Protein AF-0000000078593343 (afdb_homodimer)

Sequence (344 aa):
MNETNYTEIIKDQTKRVLWSINNVIDCISDEYWNKNYCEMPLWKHIYHTLHSLDKWYINPRNYLEPSFHIKDLNNLDIKTDKVLSRNELKHYFRSIEKRINQYLNSLTDDILLTKPKNCEWTRFTLIFAQHRHLHSHMGIIIGFIIAETGLWSRVLGLEDEIPTGEYNLYFYMNETNYTEIIKDQTKRVLWSINNVIDCISDEYWNKNYCEMPLWKHIYHTLHSLDKWYINPRNYLEPSFHIKDLNNLDIKTDKVLSRNELKHYFRSIEKRINQYLNSLTDDILLTKPKNCEWTRFTLIFAQHRHLHSHMGIIIGFIIAETGLWSRVLGLEDEIPTGEYNLYFY

InterPro domains:
  IPR034660 DinB/YfiT-like putative metalloenzymes [SSF109854] (20-141)

Radius of gyration: 19.41 Å; Cα contacts (8 Å, |Δi|>4): 454; chains: 2; bounding box: 55×47×47 Å

Structure (mmCIF, N/CA/C/O backbone):
data_AF-0000000078593343-model_v1
#
loop_
_entity.id
_entity.type
_entity.pdbx_description
1 polymer 'DinB-like domain-containing protein'
#
loop_
_atom_site.group_PDB
_atom_site.id
_atom_site.type_symbol
_atom_site.label_atom_id
_atom_site.label_alt_id
_atom_site.label_comp_id
_atom_site.label_asym_id
_atom_site.label_entity_id
_atom_site.label_seq_id
_atom_site.pdbx_PDB_ins_code
_atom_site.Cartn_x
_atom_site.Cartn_y
_atom_site.Cartn_z
_atom_site.occupancy
_atom_site.B_iso_or_equiv
_atom_site.auth_seq_id
_atom_site.auth_comp_id
_atom_site.auth_asym_id
_atom_site.auth_atom_id
_atom_site.pdbx_PDB_model_num
ATOM 1 N N . MET A 1 1 ? 4.102 -18.359 8.477 1 82.06 1 MET A N 1
ATOM 2 C CA . MET A 1 1 ? 3.348 -18.344 7.227 1 82.06 1 MET A CA 1
ATOM 3 C C . MET A 1 1 ? 3.672 -19.578 6.391 1 82.06 1 MET A C 1
ATOM 5 O O . MET A 1 1 ? 4.84 -19.938 6.234 1 82.06 1 MET A O 1
ATOM 9 N N . ASN A 1 2 ? 2.656 -20.281 6.059 1 84.75 2 ASN A N 1
ATOM 10 C CA . ASN A 1 2 ? 2.783 -21.406 5.133 1 84.75 2 ASN A CA 1
ATOM 11 C C . ASN A 1 2 ? 3 -20.922 3.701 1 84.75 2 ASN A C 1
ATOM 13 O O . ASN A 1 2 ? 2.133 -20.266 3.123 1 84.75 2 ASN A O 1
ATOM 17 N N . GLU A 1 3 ? 4.133 -21.25 3.08 1 91.62 3 GLU A N 1
ATOM 18 C CA . GLU A 1 3 ? 4.5 -20.734 1.766 1 91.62 3 GLU A CA 1
ATOM 19 C C . GLU A 1 3 ? 4.32 -21.797 0.686 1 91.62 3 GLU A C 1
ATOM 21 O O . GLU A 1 3 ? 4.977 -21.734 -0.356 1 91.62 3 GLU A O 1
ATOM 26 N N . THR A 1 4 ? 3.383 -22.688 0.909 1 90.31 4 THR A N 1
ATOM 27 C CA . THR A 1 4 ? 3.287 -23.859 0.052 1 90.31 4 THR A CA 1
ATOM 28 C C . THR A 1 4 ? 2.461 -23.547 -1.194 1 90.31 4 THR A C 1
ATOM 30 O O . THR A 1 4 ? 2.582 -24.234 -2.209 1 90.31 4 THR A O 1
ATOM 33 N N . ASN A 1 5 ? 1.569 -22.641 -1.053 1 96.38 5 ASN A N 1
ATOM 34 C CA . ASN A 1 5 ? 0.735 -22.297 -2.199 1 96.38 5 ASN A CA 1
ATOM 35 C C . ASN A 1 5 ? 0.327 -20.828 -2.174 1 96.38 5 ASN A C 1
ATOM 37 O O . ASN A 1 5 ? 0.531 -20.141 -1.172 1 96.38 5 ASN A O 1
ATOM 41 N N . TYR A 1 6 ? -0.174 -20.312 -3.273 1 98.06 6 TYR A N 1
ATOM 42 C CA . TYR A 1 6 ? -0.54 -18.906 -3.426 1 98.06 6 TYR A CA 1
ATOM 43 C C . TYR A 1 6 ? -1.581 -18.5 -2.391 1 98.06 6 TYR A C 1
ATOM 45 O O . TYR A 1 6 ? -1.465 -17.453 -1.77 1 98.06 6 TYR A O 1
ATOM 53 N N . THR A 1 7 ? -2.547 -19.312 -2.199 1 98.19 7 THR A N 1
ATOM 54 C CA . THR A 1 7 ? -3.686 -18.984 -1.354 1 98.19 7 THR A CA 1
ATOM 55 C C . THR A 1 7 ? -3.246 -18.781 0.093 1 98.19 7 THR A C 1
ATOM 57 O O . THR A 1 7 ? -3.727 -17.859 0.773 1 98.19 7 THR A O 1
ATOM 60 N N . GLU A 1 8 ? -2.344 -19.594 0.58 1 97.94 8 GLU A N 1
ATOM 61 C CA . GLU A 1 8 ? -1.868 -19.453 1.952 1 97.94 8 GLU A CA 1
ATOM 62 C C . GLU A 1 8 ? -1.065 -18.172 2.133 1 97.94 8 GLU A C 1
ATOM 64 O O . GLU A 1 8 ? -1.154 -17.516 3.174 1 97.94 8 GLU A O 1
ATOM 69 N N . ILE A 1 9 ? -0.273 -17.797 1.17 1 98.31 9 ILE A N 1
ATOM 70 C CA . ILE A 1 9 ? 0.489 -16.562 1.211 1 98.31 9 ILE A CA 1
ATOM 71 C C . ILE A 1 9 ? -0.467 -15.367 1.212 1 98.31 9 ILE A C 1
ATOM 73 O O . ILE A 1 9 ? -0.315 -14.445 2.014 1 98.31 9 ILE A O 1
ATOM 77 N N . ILE A 1 10 ? -1.462 -15.391 0.347 1 98.62 10 ILE A N 1
ATOM 78 C CA . ILE A 1 10 ? -2.457 -14.328 0.242 1 98.62 10 ILE A CA 1
ATOM 79 C C . ILE A 1 10 ? -3.207 -14.195 1.565 1 98.62 10 ILE A C 1
ATOM 81 O O . ILE A 1 10 ? -3.438 -13.078 2.043 1 98.62 10 ILE A O 1
ATOM 85 N N . LYS A 1 11 ? -3.549 -15.344 2.129 1 97.94 11 LYS A N 1
ATOM 86 C CA . LYS A 1 11 ? -4.246 -15.352 3.41 1 97.94 11 LYS A CA 1
ATOM 87 C C . LYS A 1 11 ? -3.42 -14.656 4.488 1 97.94 11 LYS A C 1
ATOM 89 O O . LYS A 1 11 ? -3.932 -13.797 5.215 1 97.94 11 LYS A O 1
ATOM 94 N N . ASP A 1 12 ? -2.205 -15 4.574 1 97.69 12 ASP A N 1
ATOM 95 C CA . ASP A 1 12 ? -1.326 -14.398 5.578 1 97.69 12 ASP A CA 1
ATOM 96 C C . ASP A 1 12 ? -1.179 -12.898 5.352 1 97.69 12 ASP A C 1
ATOM 98 O O . ASP A 1 12 ? -1.278 -12.109 6.297 1 97.69 12 ASP A O 1
ATOM 102 N N . GLN A 1 13 ? -0.908 -12.484 4.125 1 98 13 GLN A N 1
ATOM 103 C CA . GLN A 1 13 ? -0.739 -11.07 3.801 1 98 13 GLN A CA 1
ATOM 104 C C . GLN A 1 13 ? -2.018 -10.289 4.078 1 98 13 GLN A C 1
ATOM 106 O O . GLN A 1 13 ? -1.964 -9.141 4.527 1 98 13 GLN A O 1
ATOM 111 N N . THR A 1 14 ? -3.158 -10.891 3.803 1 98.5 14 THR A N 1
ATOM 112 C CA . THR A 1 14 ? -4.438 -10.234 4.043 1 98.5 14 THR A CA 1
ATOM 113 C C . THR A 1 14 ? -4.695 -10.078 5.539 1 98.5 14 THR A C 1
ATOM 115 O O . THR A 1 14 ? -5.164 -9.031 5.992 1 98.5 14 THR A O 1
ATOM 118 N N . LYS A 1 15 ? -4.375 -11.125 6.258 1 97.25 15 LYS A N 1
ATOM 119 C CA . LYS A 1 15 ? -4.52 -11.047 7.707 1 97.25 15 LYS A CA 1
ATOM 120 C C . LYS A 1 15 ? -3.697 -9.891 8.273 1 97.25 15 LYS A C 1
ATOM 122 O O . LYS A 1 15 ? -4.168 -9.156 9.148 1 97.25 15 LYS A O 1
ATOM 127 N N . ARG A 1 16 ? -2.533 -9.703 7.84 1 97.25 16 ARG A N 1
ATOM 128 C CA . ARG A 1 16 ? -1.634 -8.648 8.305 1 97.25 16 ARG A CA 1
ATOM 129 C C . ARG A 1 16 ? -2.211 -7.266 8.016 1 97.25 16 ARG A C 1
ATOM 131 O O . ARG A 1 16 ? -2.152 -6.375 8.867 1 97.25 16 ARG A O 1
ATOM 138 N N . VAL A 1 17 ? -2.768 -7.086 6.809 1 97.88 17 VAL A N 1
ATOM 139 C CA . VAL A 1 17 ? -3.25 -5.754 6.461 1 97.88 17 VAL A CA 1
ATOM 140 C C . VAL A 1 17 ? -4.57 -5.477 7.18 1 97.88 17 VAL A C 1
ATOM 142 O O . VAL A 1 17 ? -4.848 -4.344 7.574 1 97.88 17 VAL A O 1
ATOM 145 N N . LEU A 1 18 ? -5.402 -6.512 7.371 1 98.12 18 LEU A N 1
ATOM 146 C CA . LEU A 1 18 ? -6.641 -6.309 8.117 1 98.12 18 LEU A CA 1
ATOM 147 C C . LEU A 1 18 ? -6.348 -5.918 9.562 1 98.12 18 LEU A C 1
ATOM 149 O O . LEU A 1 18 ? -6.98 -5.004 10.102 1 98.12 18 LEU A O 1
ATOM 153 N N . TRP A 1 19 ? -5.371 -6.551 10.148 1 97.62 19 TRP A N 1
ATOM 154 C CA . TRP A 1 19 ? -4.949 -6.156 11.492 1 97.62 19 TRP A CA 1
ATOM 155 C C . TRP A 1 19 ? -4.434 -4.719 11.492 1 97.62 19 TRP A C 1
ATOM 157 O O . TRP A 1 19 ? -4.793 -3.93 12.375 1 97.62 19 TRP A O 1
ATOM 167 N N . SER A 1 20 ? -3.633 -4.359 10.555 1 98 20 SER A N 1
ATOM 168 C CA . SER A 1 20 ? -2.973 -3.059 10.492 1 98 20 SER A CA 1
ATOM 169 C C . SER A 1 20 ? -3.99 -1.933 10.344 1 98 20 SER A C 1
ATOM 171 O O . SER A 1 20 ? -3.912 -0.92 11.039 1 98 20 SER A O 1
ATOM 173 N N . ILE A 1 21 ? -4.977 -2.111 9.414 1 97.94 21 ILE A N 1
ATOM 174 C CA . ILE A 1 21 ? -5.941 -1.041 9.188 1 97.94 21 ILE A CA 1
ATOM 175 C C . ILE A 1 21 ? -6.82 -0.871 10.43 1 97.94 21 ILE A C 1
ATOM 177 O O . ILE A 1 21 ? -7.227 0.245 10.758 1 97.94 21 ILE A O 1
ATOM 181 N N . ASN A 1 22 ? -7.121 -1.973 11.078 1 97.19 22 ASN A N 1
ATOM 182 C CA . ASN A 1 22 ? -7.852 -1.87 12.336 1 97.19 22 ASN A CA 1
ATOM 183 C C . ASN A 1 22 ? -7.082 -1.043 13.367 1 97.19 22 ASN A C 1
ATOM 185 O O . ASN A 1 22 ? -7.656 -0.172 14.023 1 97.19 22 ASN A O 1
ATOM 189 N N . ASN A 1 23 ? -5.809 -1.294 13.492 1 97.56 23 ASN A N 1
ATOM 190 C CA . ASN A 1 23 ? -4.98 -0.542 14.43 1 97.56 23 ASN A CA 1
ATOM 191 C C . ASN A 1 23 ? -4.895 0.932 14.047 1 97.56 23 ASN A C 1
ATOM 193 O O . ASN A 1 23 ? -4.93 1.809 14.914 1 97.56 23 ASN A O 1
ATOM 197 N N . VAL A 1 24 ? -4.766 1.203 12.773 1 97.75 24 VAL A N 1
ATOM 198 C CA . VAL A 1 24 ? -4.664 2.58 12.297 1 97.75 24 VAL A CA 1
ATOM 199 C C . VAL A 1 24 ? -5.934 3.346 12.664 1 97.75 24 VAL A C 1
ATOM 201 O O . VAL A 1 24 ? -5.867 4.492 13.117 1 97.75 24 VAL A O 1
ATOM 204 N N . ILE A 1 25 ? -7.094 2.74 12.477 1 97.56 25 ILE A N 1
ATOM 205 C CA . ILE A 1 25 ? -8.359 3.369 12.844 1 97.56 25 ILE A CA 1
ATOM 206 C C . ILE A 1 25 ? -8.383 3.641 14.344 1 97.56 25 ILE A C 1
ATOM 208 O O . ILE A 1 25 ? -8.812 4.711 14.781 1 97.56 25 ILE A O 1
ATOM 212 N N . ASP A 1 26 ? -7.848 2.736 15.133 1 96.44 26 ASP A N 1
ATOM 213 C CA . ASP A 1 26 ? -7.816 2.879 16.594 1 96.44 26 ASP A CA 1
ATOM 214 C C . ASP A 1 26 ? -6.891 4.016 17 1 96.44 26 ASP A C 1
ATOM 216 O O . ASP A 1 26 ? -7.066 4.605 18.078 1 96.44 26 ASP A O 1
ATOM 220 N N . CYS A 1 27 ? -5.941 4.359 16.234 1 96.81 27 CYS A N 1
ATOM 221 C CA . CYS A 1 27 ? -4.965 5.398 16.531 1 96.81 27 CYS A CA 1
ATOM 222 C C . CYS A 1 27 ? -5.57 6.785 16.344 1 96.81 27 CYS A C 1
ATOM 224 O O . CYS A 1 27 ? -4.996 7.781 16.781 1 96.81 27 CYS A O 1
ATOM 226 N N . ILE A 1 28 ? -6.688 6.887 15.711 1 96.56 28 ILE A N 1
ATOM 227 C CA . ILE A 1 28 ? -7.285 8.18 15.414 1 96.56 28 ILE A CA 1
ATOM 228 C C . ILE A 1 28 ? -8.086 8.664 16.625 1 96.56 28 ILE A C 1
ATOM 230 O O . ILE A 1 28 ? -9.07 8.039 17.016 1 96.56 28 ILE A O 1
ATOM 234 N N . SER A 1 29 ? -7.684 9.781 17.188 1 95.12 29 SER A N 1
ATOM 235 C CA . SER A 1 29 ? -8.406 10.344 18.328 1 95.12 29 SER A CA 1
ATOM 236 C C . SER A 1 29 ? -9.719 10.977 17.891 1 95.12 29 SER A C 1
ATOM 238 O O . SER A 1 29 ? -9.922 11.242 16.703 1 95.12 29 SER A O 1
ATOM 240 N N . ASP A 1 30 ? -10.609 11.258 18.812 1 94.19 30 ASP A N 1
ATOM 241 C CA . ASP A 1 30 ? -11.891 11.883 18.531 1 94.19 30 ASP A CA 1
ATOM 242 C C . ASP A 1 30 ? -11.703 13.266 17.906 1 94.19 30 ASP A C 1
ATOM 244 O O . ASP A 1 30 ? -12.5 13.695 17.062 1 94.19 30 ASP A O 1
ATOM 248 N N . GLU A 1 31 ? -10.672 13.883 18.312 1 94.44 31 GLU A N 1
ATOM 249 C CA . GLU A 1 31 ? -10.359 15.227 17.828 1 94.44 31 GLU A CA 1
ATOM 250 C C . GLU A 1 31 ? -10.156 15.242 16.312 1 94.44 31 GLU A C 1
ATOM 252 O O . GLU A 1 31 ? -10.523 16.203 15.648 1 94.44 31 GLU A O 1
ATOM 257 N N . TYR A 1 32 ? -9.672 14.172 15.773 1 95.25 32 TYR A N 1
ATOM 258 C CA . TYR A 1 32 ? -9.273 14.172 14.375 1 95.25 32 TYR A CA 1
ATOM 259 C C . TYR A 1 32 ? -10.32 13.469 13.508 1 95.25 32 TYR A C 1
ATOM 261 O O . TYR A 1 32 ? -10.281 13.555 12.281 1 95.25 32 TYR A O 1
ATOM 269 N N . TRP A 1 33 ? -11.266 12.883 14.117 1 96.5 33 TRP A N 1
ATOM 270 C CA . TRP A 1 33 ? -12.25 12.078 13.406 1 96.5 33 TRP A CA 1
ATOM 271 C C . TRP A 1 33 ? -13 12.914 12.375 1 96.5 33 TRP A C 1
ATOM 273 O O . TRP A 1 33 ? -13.258 12.461 11.258 1 96.5 33 TRP A O 1
ATOM 283 N N . ASN A 1 34 ? -13.281 14.242 12.719 1 95.88 34 ASN A N 1
ATOM 284 C CA . ASN A 1 34 ? -14.055 15.117 11.844 1 95.88 34 ASN A CA 1
ATOM 285 C C . ASN A 1 34 ? -13.188 16.219 11.227 1 95.88 34 ASN A C 1
ATOM 287 O O . ASN A 1 34 ? -13.703 17.141 10.594 1 95.88 34 ASN A O 1
ATOM 291 N N . LYS A 1 35 ? -11.938 16.125 11.469 1 95.06 35 LYS A N 1
ATOM 292 C CA . LYS A 1 35 ? -11.039 17.109 10.875 1 95.06 35 LYS A CA 1
ATOM 293 C C . LYS A 1 35 ? -10.891 16.875 9.375 1 95.06 35 LYS A C 1
ATOM 295 O O . LYS A 1 35 ? -10.773 15.742 8.922 1 95.06 35 LYS A O 1
ATOM 300 N N . ASN A 1 36 ? -10.805 17.969 8.602 1 94.62 36 ASN A N 1
ATOM 301 C CA . ASN A 1 36 ? -10.727 17.875 7.148 1 94.62 36 ASN A CA 1
ATOM 302 C C . ASN A 1 36 ? -9.281 17.719 6.672 1 94.62 36 ASN A C 1
ATOM 304 O O . ASN A 1 36 ? -8.391 18.422 7.148 1 94.62 36 ASN A O 1
ATOM 308 N N . TYR A 1 37 ? -9.156 16.781 5.812 1 92.25 37 TYR A N 1
ATOM 309 C CA . TYR A 1 37 ? -7.965 16.625 4.98 1 92.25 37 TYR A CA 1
ATOM 310 C C . TYR A 1 37 ? -8.328 16.609 3.502 1 92.25 37 TYR A C 1
ATOM 312 O O . TYR A 1 37 ? -9.086 15.734 3.055 1 92.25 37 TYR A O 1
ATOM 320 N N . CYS A 1 38 ? -7.75 17.5 2.682 1 89.81 38 CYS A N 1
ATOM 321 C CA . CYS A 1 38 ? -8.156 17.672 1.292 1 89.81 38 CYS A CA 1
ATOM 322 C C . CYS A 1 38 ? -9.664 17.844 1.185 1 89.81 38 CYS A C 1
ATOM 324 O O . CYS A 1 38 ? -10.32 17.141 0.418 1 89.81 38 CYS A O 1
ATOM 326 N N . GLU A 1 39 ? -10.281 18.531 2.02 1 91.12 39 GLU A N 1
ATOM 327 C CA . GLU A 1 39 ? -11.664 19 2.004 1 91.12 39 GLU A CA 1
ATOM 328 C C . GLU A 1 39 ? -12.625 17.906 2.479 1 91.12 39 GLU A C 1
ATOM 330 O O . GLU A 1 39 ? -13.844 18.062 2.361 1 91.12 39 GLU A O 1
ATOM 335 N N . MET A 1 40 ? -12.156 16.828 2.92 1 95.81 40 MET A N 1
ATOM 336 C CA . MET A 1 40 ? -12.992 15.734 3.412 1 95.81 40 MET A CA 1
ATOM 337 C C . MET A 1 40 ? -12.594 15.336 4.828 1 95.81 40 MET A C 1
ATOM 339 O O . MET A 1 40 ? -11.406 15.305 5.156 1 95.81 40 MET A O 1
ATOM 343 N N . PRO A 1 41 ? -13.57 15.07 5.633 1 96.94 41 PRO A N 1
ATOM 344 C CA . PRO A 1 41 ? -13.227 14.641 6.988 1 96.94 41 PRO A CA 1
ATOM 345 C C . PRO A 1 41 ? -12.5 13.297 7.016 1 96.94 41 PRO A C 1
ATOM 347 O O . PRO A 1 41 ? -12.703 12.461 6.129 1 96.94 41 PRO A O 1
ATOM 350 N N . LEU A 1 42 ? -11.719 13.07 8.016 1 97.56 42 LEU A N 1
ATOM 351 C CA . LEU A 1 42 ? -10.875 11.883 8.102 1 97.56 42 LEU A CA 1
ATOM 352 C C . LEU A 1 42 ? -11.727 10.609 8.07 1 97.56 42 LEU A C 1
ATOM 354 O O . LEU A 1 42 ? -11.344 9.617 7.453 1 97.56 42 LEU A O 1
ATOM 358 N N . TRP A 1 43 ? -12.922 10.648 8.719 1 98.19 43 TRP A N 1
ATOM 359 C CA . TRP A 1 43 ? -13.766 9.453 8.719 1 98.19 43 TRP A CA 1
ATOM 360 C C . TRP A 1 43 ? -14.156 9.07 7.293 1 98.19 43 TRP A C 1
ATOM 362 O O . TRP A 1 43 ? -14.359 7.895 6.992 1 98.19 43 TRP A O 1
ATOM 372 N N . LYS A 1 44 ? -14.305 10.023 6.457 1 98.5 44 LYS A N 1
ATOM 373 C CA . LYS A 1 44 ? -14.703 9.727 5.082 1 98.5 44 LYS A CA 1
ATOM 374 C C . LYS A 1 44 ? -13.57 9.055 4.309 1 98.5 44 LYS A C 1
ATOM 376 O O . LYS A 1 44 ? -13.82 8.211 3.445 1 98.5 44 LYS A O 1
ATOM 381 N N . HIS A 1 45 ? -12.297 9.438 4.582 1 98.12 45 HIS A N 1
ATOM 382 C CA . HIS A 1 45 ? -11.148 8.719 4.039 1 98.12 45 HIS A CA 1
ATOM 383 C C . HIS A 1 45 ? -11.156 7.258 4.484 1 98.12 45 HIS A C 1
ATOM 385 O O . HIS A 1 45 ? -10.859 6.359 3.693 1 98.12 45 HIS A O 1
ATOM 391 N N . ILE A 1 46 ? -11.438 7.039 5.75 1 98.62 46 ILE A N 1
ATOM 392 C CA . ILE A 1 46 ? -11.523 5.684 6.285 1 98.62 46 ILE A CA 1
ATOM 393 C C . ILE A 1 46 ? -12.641 4.922 5.578 1 98.62 46 ILE A C 1
ATOM 395 O O . ILE A 1 46 ? -12.445 3.791 5.133 1 98.62 46 ILE A O 1
ATOM 399 N N . TYR A 1 47 ? -13.82 5.574 5.473 1 98.81 47 TYR A N 1
ATOM 400 C CA . TYR A 1 47 ? -14.945 4.922 4.812 1 98.81 47 TYR A CA 1
ATOM 401 C C . TYR A 1 47 ? -14.602 4.59 3.363 1 98.81 47 TYR A C 1
ATOM 403 O O . TYR A 1 47 ? -14.906 3.494 2.883 1 98.81 47 TYR A O 1
ATOM 411 N N . HIS A 1 48 ? -14.008 5.516 2.654 1 98.69 48 HIS A N 1
ATOM 412 C CA . HIS A 1 48 ? -13.562 5.273 1.286 1 98.69 48 HIS A CA 1
ATOM 413 C C . HIS A 1 48 ? -12.695 4.02 1.202 1 98.69 48 HIS A C 1
ATOM 415 O O . HIS A 1 48 ? -12.891 3.186 0.315 1 98.69 48 HIS A O 1
ATOM 421 N N . THR A 1 49 ? -11.75 3.924 2.102 1 98.69 49 THR A N 1
ATOM 422 C CA . THR A 1 49 ? -10.82 2.805 2.156 1 98.69 49 THR A CA 1
ATOM 423 C C . THR A 1 49 ? -11.555 1.492 2.396 1 98.69 49 THR A C 1
ATOM 425 O O . THR A 1 49 ? -11.375 0.523 1.657 1 98.69 49 THR A O 1
ATOM 428 N N . LEU A 1 50 ? -12.461 1.479 3.387 1 98.81 50 LEU A N 1
ATOM 429 C CA . LEU A 1 50 ? -13.188 0.272 3.766 1 98.81 50 LEU A CA 1
ATOM 430 C C . LEU A 1 50 ? -14.203 -0.106 2.697 1 98.81 50 LEU A C 1
ATOM 432 O O . LEU A 1 50 ? -14.391 -1.289 2.398 1 98.81 50 LEU A O 1
ATOM 436 N N . HIS A 1 51 ? -14.852 0.876 2.152 1 98.81 51 HIS A N 1
ATOM 437 C CA . HIS A 1 51 ? -15.844 0.634 1.113 1 98.81 51 HIS A CA 1
ATOM 438 C C . HIS A 1 51 ? -15.211 -0.007 -0.116 1 98.81 51 HIS A C 1
ATOM 440 O O . HIS A 1 51 ? -15.773 -0.946 -0.689 1 98.81 51 HIS A O 1
ATOM 446 N N . SER A 1 52 ? -14.086 0.511 -0.522 1 98.5 52 SER A N 1
ATOM 447 C CA . SER A 1 52 ? -13.375 -0.098 -1.643 1 98.5 52 SER A CA 1
ATOM 448 C C . SER A 1 52 ? -12.992 -1.541 -1.336 1 98.5 52 SER A C 1
ATOM 450 O O . SER A 1 52 ? -13.148 -2.426 -2.18 1 98.5 52 SER A O 1
ATOM 452 N N . LEU A 1 53 ? -12.461 -1.76 -0.155 1 98.62 53 LEU A N 1
ATOM 453 C CA . LEU A 1 53 ? -12.125 -3.113 0.273 1 98.62 53 LEU A CA 1
ATOM 454 C C . LEU A 1 53 ? -13.336 -4.035 0.161 1 98.62 53 LEU A C 1
ATOM 456 O O . LEU A 1 53 ? -13.234 -5.133 -0.386 1 98.62 53 LEU A O 1
ATOM 460 N N . ASP A 1 54 ? -14.445 -3.594 0.629 1 98.56 54 ASP A N 1
ATOM 461 C CA . ASP A 1 54 ? -15.688 -4.352 0.642 1 98.56 54 ASP A CA 1
ATOM 462 C C . ASP A 1 54 ? -16.156 -4.668 -0.777 1 98.56 54 ASP A C 1
ATOM 464 O O . ASP A 1 54 ? -16.5 -5.812 -1.083 1 98.56 54 ASP A O 1
ATOM 468 N N . LYS A 1 55 ? -16.109 -3.766 -1.585 1 98.25 55 LYS A N 1
ATOM 469 C CA . LYS A 1 55 ? -16.672 -3.863 -2.926 1 98.25 55 LYS A CA 1
ATOM 470 C C . LYS A 1 55 ? -15.742 -4.605 -3.871 1 98.25 55 LYS A C 1
ATOM 472 O O . LYS A 1 55 ? -16.172 -5.453 -4.652 1 98.25 55 LYS A O 1
ATOM 477 N N . TRP A 1 56 ? -14.422 -4.383 -3.738 1 98.5 56 TRP A N 1
ATOM 478 C CA . TRP A 1 56 ? -13.531 -4.742 -4.84 1 98.5 56 TRP A CA 1
ATOM 479 C C . TRP A 1 56 ? -12.734 -6 -4.508 1 98.5 56 TRP A C 1
ATOM 481 O O . TRP A 1 56 ? -12.172 -6.645 -5.398 1 98.5 56 TRP A O 1
ATOM 491 N N . TYR A 1 57 ? -12.664 -6.375 -3.242 1 98.69 57 TYR A N 1
ATOM 492 C CA . TYR A 1 57 ? -11.797 -7.48 -2.869 1 98.69 57 TYR A CA 1
ATOM 493 C C . TYR A 1 57 ? -12.305 -8.797 -3.451 1 98.69 57 TYR A C 1
ATOM 495 O O . TYR A 1 57 ? -11.516 -9.656 -3.844 1 98.69 57 TYR A O 1
ATOM 503 N N . ILE A 1 58 ? -13.609 -8.969 -3.48 1 97.94 58 ILE A N 1
ATOM 504 C CA . ILE A 1 58 ? -14.211 -10.234 -3.889 1 97.94 58 ILE A CA 1
ATOM 505 C C . ILE A 1 58 ? -14.758 -10.109 -5.309 1 97.94 58 ILE A C 1
ATOM 507 O O . ILE A 1 58 ? -14.227 -10.734 -6.238 1 97.94 58 ILE A O 1
ATOM 511 N N . ASN A 1 59 ? -15.758 -9.281 -5.574 1 98.25 59 ASN A N 1
ATOM 512 C CA . ASN A 1 59 ? -16.375 -9.086 -6.879 1 98.25 59 ASN A CA 1
ATOM 513 C C . ASN A 1 59 ? -17.109 -7.75 -6.961 1 98.25 59 ASN A C 1
ATOM 515 O O . ASN A 1 59 ? -18.25 -7.637 -6.5 1 98.25 59 ASN A O 1
ATOM 519 N N . PRO A 1 60 ? -16.484 -6.754 -7.609 1 97.94 60 PRO A N 1
ATOM 520 C CA . PRO A 1 60 ? -17.094 -5.426 -7.66 1 97.94 60 PRO A CA 1
ATOM 521 C C . PRO A 1 60 ? -18.359 -5.395 -8.508 1 97.94 60 PRO A C 1
ATOM 523 O O . PRO A 1 60 ? -19.125 -4.43 -8.445 1 97.94 60 PRO A O 1
ATOM 526 N N . ARG A 1 61 ? -18.547 -6.449 -9.273 1 97.88 61 ARG A N 1
ATOM 527 C CA . ARG A 1 61 ? -19.703 -6.461 -10.156 1 97.88 61 ARG A CA 1
ATOM 528 C C . ARG A 1 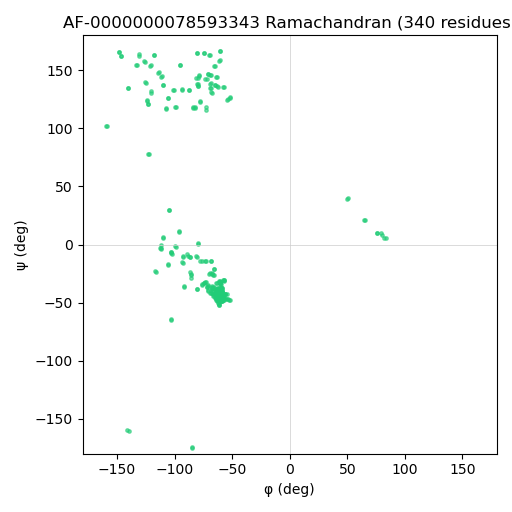61 ? -20.891 -7.16 -9.492 1 97.88 61 ARG A C 1
ATOM 530 O O . ARG A 1 61 ? -22 -7.129 -10.016 1 97.88 61 ARG A O 1
ATOM 537 N N . ASN A 1 62 ? -20.734 -7.824 -8.523 1 97.12 62 ASN A N 1
ATOM 538 C CA . ASN A 1 62 ? -21.75 -8.453 -7.68 1 97.12 62 ASN A CA 1
ATOM 539 C C . ASN A 1 62 ? -21.625 -7.996 -6.227 1 97.12 62 ASN A C 1
ATOM 541 O O . ASN A 1 62 ? -21.125 -8.734 -5.379 1 97.12 62 ASN A O 1
ATOM 545 N N . TYR A 1 63 ? -22.094 -6.832 -5.98 1 97 63 TYR A N 1
ATOM 546 C CA . TYR A 1 63 ? -21.891 -6.191 -4.688 1 97 63 TYR A CA 1
ATOM 547 C C . TYR A 1 63 ? -23.156 -5.457 -4.246 1 97 63 TYR A C 1
ATOM 549 O O . TYR A 1 63 ? -23.797 -4.777 -5.051 1 97 63 TYR A O 1
ATOM 557 N N . LEU A 1 64 ? -23.531 -5.633 -2.988 1 96.62 64 LEU A N 1
ATOM 558 C CA . LEU A 1 64 ? -24.609 -4.891 -2.367 1 96.62 64 LEU A CA 1
ATOM 559 C C . LEU A 1 64 ? -24.078 -3.842 -1.399 1 96.62 64 LEU A C 1
ATOM 561 O O . LEU A 1 64 ? -23.328 -4.172 -0.47 1 96.62 64 LEU A O 1
ATOM 565 N N . GLU A 1 65 ? -24.516 -2.658 -1.637 1 97.88 65 GLU A N 1
ATOM 566 C CA . GLU A 1 65 ? -24.078 -1.571 -0.765 1 97.88 65 GLU A CA 1
ATOM 567 C C . GLU A 1 65 ? -24.562 -1.78 0.665 1 97.88 65 GLU A C 1
ATOM 569 O O . GLU A 1 65 ? -25.656 -2.307 0.881 1 97.88 65 GLU A O 1
ATOM 574 N N . PRO A 1 66 ? -23.672 -1.364 1.64 1 97.5 66 PRO A N 1
ATOM 575 C CA . PRO A 1 66 ? -24.219 -1.391 2.996 1 97.5 66 PRO A CA 1
ATOM 576 C C . PRO A 1 66 ? -25.438 -0.478 3.158 1 97.5 66 PRO A C 1
ATOM 578 O O . PRO A 1 66 ? -25.547 0.54 2.469 1 97.5 66 PRO A O 1
ATOM 581 N N . SER A 1 67 ? -26.25 -0.769 4.184 1 97.06 67 SER A N 1
ATOM 582 C CA . SER A 1 67 ? -27.562 -0.129 4.316 1 97.06 67 SER A CA 1
ATOM 583 C C . SER A 1 67 ? -27.406 1.366 4.582 1 97.06 67 SER A C 1
ATOM 585 O O . SER A 1 67 ? -28.281 2.154 4.203 1 97.06 67 SER A O 1
ATOM 587 N N . PHE A 1 68 ? -26.375 1.754 5.129 1 97.94 68 PHE A N 1
ATOM 588 C CA . PHE A 1 68 ? -26.219 3.15 5.516 1 97.94 68 PHE A CA 1
ATOM 589 C C . PHE A 1 68 ? -25.625 3.967 4.371 1 97.94 68 PHE A C 1
ATOM 591 O O . PHE A 1 68 ? -25.516 5.191 4.465 1 97.94 68 PHE A O 1
ATOM 598 N N . HIS A 1 69 ? -25.156 3.352 3.293 1 98.31 69 HIS A N 1
ATOM 599 C CA . HIS A 1 69 ? -24.516 4.043 2.184 1 98.31 69 HIS A CA 1
ATOM 600 C C . HIS A 1 69 ? -25.516 4.898 1.41 1 98.31 69 HIS A C 1
ATOM 602 O O . HIS A 1 69 ? -26.641 4.465 1.147 1 98.31 69 HIS A O 1
ATOM 608 N N . ILE A 1 70 ? -25.125 6.102 1.114 1 98 70 ILE A N 1
ATOM 609 C CA . ILE A 1 70 ? -25.844 6.945 0.167 1 98 70 ILE A CA 1
ATOM 610 C C . ILE A 1 70 ? -24.938 7.273 -1.02 1 98 70 ILE A C 1
ATOM 612 O O . ILE A 1 70 ? -23.719 7.086 -0.951 1 98 70 ILE A O 1
ATOM 616 N N . LYS A 1 71 ? -25.594 7.719 -2.062 1 96.69 71 LYS A N 1
ATOM 617 C CA . LYS A 1 71 ? -24.859 8.008 -3.289 1 96.69 71 LYS A CA 1
ATOM 618 C C . LYS A 1 71 ? -23.672 8.914 -3.012 1 96.69 71 LYS A C 1
ATOM 620 O O . LYS A 1 71 ? -23.797 9.93 -2.328 1 96.69 71 LYS A O 1
ATOM 625 N N . ASP A 1 72 ? -22.406 8.508 -3.432 1 97 72 ASP A N 1
ATOM 626 C CA . ASP A 1 72 ? -21.172 9.281 -3.453 1 97 72 ASP A CA 1
ATOM 627 C C . ASP A 1 72 ? -20.578 9.422 -2.049 1 97 72 ASP A C 1
ATOM 629 O O . ASP A 1 72 ? -19.656 10.195 -1.833 1 97 72 ASP A O 1
ATOM 633 N N . LEU A 1 73 ? -21.141 8.664 -1.118 1 98.06 73 LEU A N 1
ATOM 634 C CA . LEU A 1 73 ? -20.609 8.75 0.238 1 98.06 73 LEU A CA 1
ATOM 635 C C . LEU A 1 73 ? -19.141 8.328 0.277 1 98.06 73 LEU A C 1
ATOM 637 O O . LEU A 1 73 ? -18.344 8.891 1.044 1 98.06 73 LEU A O 1
ATOM 641 N N . ASN A 1 74 ? -18.734 7.426 -0.554 1 97.56 74 ASN A N 1
ATOM 642 C CA . ASN A 1 74 ? -17.375 6.902 -0.583 1 97.56 74 ASN A CA 1
ATOM 643 C C . ASN A 1 74 ? -16.453 7.762 -1.457 1 97.56 74 ASN A C 1
ATOM 645 O O . ASN A 1 74 ? -15.258 7.5 -1.552 1 97.56 74 ASN A O 1
ATOM 649 N N . ASN A 1 75 ? -17.062 8.664 -2.182 1 96.94 75 ASN A N 1
ATOM 650 C CA . ASN A 1 75 ? -16.328 9.477 -3.137 1 96.94 75 ASN A CA 1
ATOM 651 C C . ASN A 1 75 ? -15.648 10.664 -2.453 1 96.94 75 ASN A C 1
ATOM 653 O O . ASN A 1 75 ? -16.312 11.562 -1.947 1 96.94 75 ASN A O 1
ATOM 657 N N . LEU A 1 76 ? -14.336 10.75 -2.48 1 95.62 76 LEU A N 1
ATOM 658 C CA . LEU A 1 76 ? -13.578 11.766 -1.755 1 95.62 76 LEU A CA 1
ATOM 659 C C . LEU A 1 76 ? -13.594 13.094 -2.496 1 95.62 76 LEU A C 1
ATOM 661 O O . LEU A 1 76 ? -13.047 14.086 -2.01 1 95.62 76 LEU A O 1
ATOM 665 N N . ASP A 1 77 ? -14.266 13.164 -3.617 1 93.19 77 ASP A N 1
ATOM 666 C CA . ASP A 1 77 ? -14.359 14.398 -4.379 1 93.19 77 ASP A CA 1
ATOM 667 C C . ASP A 1 77 ? -15.719 15.062 -4.184 1 93.19 77 ASP A C 1
ATOM 669 O O . ASP A 1 77 ? -15.945 16.172 -4.668 1 93.19 77 ASP A O 1
ATOM 673 N N . ILE A 1 78 ? -16.547 14.406 -3.527 1 96.06 78 ILE A N 1
ATOM 674 C CA . ILE A 1 78 ? -17.922 14.906 -3.393 1 96.06 78 ILE A CA 1
ATOM 675 C C . ILE A 1 78 ? -18.266 15.047 -1.913 1 96.06 78 ILE A C 1
ATOM 677 O O . ILE A 1 78 ? -18.281 14.055 -1.174 1 96.06 78 ILE A O 1
ATOM 681 N N . LYS A 1 79 ? -18.609 16.25 -1.472 1 94.88 79 LYS A N 1
ATOM 682 C CA . LYS A 1 79 ? -19.016 16.5 -0.093 1 94.88 79 LYS A CA 1
ATOM 683 C C . LYS A 1 79 ? -20.359 15.859 0.208 1 94.88 79 LYS A C 1
ATOM 685 O O . LYS A 1 79 ? -21.188 15.688 -0.691 1 94.88 79 LYS A O 1
ATOM 690 N N . THR A 1 80 ? -20.5 15.422 1.405 1 93 80 THR A N 1
ATOM 691 C CA . THR A 1 80 ? -21.766 14.836 1.852 1 93 80 THR A CA 1
ATOM 692 C C . THR A 1 80 ? -22.172 15.414 3.203 1 93 80 THR A C 1
ATOM 694 O O . THR A 1 80 ? -21.328 15.891 3.965 1 93 80 THR A O 1
ATOM 697 N N . ASP A 1 81 ? -23.469 15.422 3.518 1 92.88 81 ASP A N 1
ATOM 698 C CA . ASP A 1 81 ? -23.984 15.883 4.805 1 92.88 81 ASP A CA 1
ATOM 699 C C . ASP A 1 81 ? -23.969 14.75 5.836 1 92.88 81 ASP A C 1
ATOM 701 O O . ASP A 1 81 ? -23.984 15.008 7.043 1 92.88 81 ASP A O 1
ATOM 705 N N . LYS A 1 82 ? -24.016 13.602 5.391 1 96.19 82 LYS A N 1
ATOM 706 C CA . LYS A 1 82 ? -24.016 12.453 6.289 1 96.19 82 LYS A CA 1
ATOM 707 C C . LYS A 1 82 ? -22.688 12.297 7 1 96.19 82 LYS A C 1
ATOM 709 O O . LYS A 1 82 ? -21.625 12.477 6.391 1 96.19 82 LYS A O 1
ATOM 714 N N . VAL A 1 83 ? -22.766 11.969 8.281 1 96.69 83 VAL A N 1
ATOM 715 C CA . VAL A 1 83 ? -21.578 11.742 9.094 1 96.69 83 VAL A CA 1
ATOM 716 C C . VAL A 1 83 ? -21.594 10.32 9.656 1 96.69 83 VAL A C 1
ATOM 718 O O . VAL A 1 83 ? -22.625 9.852 10.133 1 96.69 83 VAL A O 1
ATOM 721 N N . LEU A 1 84 ? -20.516 9.594 9.516 1 97.81 84 LEU A N 1
ATOM 722 C CA . LEU A 1 84 ? -20.391 8.266 10.094 1 97.81 84 LEU A CA 1
ATOM 723 C C . LEU A 1 84 ? -19.578 8.305 11.383 1 97.81 84 LEU A C 1
ATOM 725 O O . LEU A 1 84 ? -18.516 8.93 11.43 1 97.81 84 LEU A O 1
ATOM 729 N N . SER A 1 85 ? -20.109 7.641 12.375 1 97.19 85 SER A N 1
ATOM 730 C CA . SER A 1 85 ? -19.406 7.566 13.648 1 97.19 85 SER A CA 1
ATOM 731 C C . SER A 1 85 ? -18.312 6.496 13.617 1 97.19 85 SER A C 1
ATOM 733 O O . SER A 1 85 ? -18.328 5.617 12.75 1 97.19 85 SER A O 1
ATOM 735 N N . ARG A 1 86 ? -17.453 6.578 14.594 1 97.44 86 ARG A N 1
ATOM 736 C CA . ARG A 1 86 ? -16.406 5.574 14.75 1 97.44 86 ARG A CA 1
ATOM 737 C C . ARG A 1 86 ? -17.016 4.188 14.969 1 97.44 86 ARG A C 1
ATOM 739 O O . ARG A 1 86 ? -16.547 3.209 14.375 1 97.44 86 ARG A O 1
ATOM 746 N N . ASN A 1 87 ? -17.984 4.125 15.781 1 97.38 87 ASN A N 1
ATOM 747 C CA . ASN A 1 87 ? -18.625 2.85 16.062 1 97.38 87 ASN A CA 1
ATOM 748 C C . ASN A 1 87 ? -19.234 2.24 14.812 1 97.38 87 ASN A C 1
ATOM 750 O O . ASN A 1 87 ? -19.156 1.029 14.594 1 97.38 87 ASN A O 1
ATOM 754 N N . GLU A 1 88 ? -19.875 3.041 14.016 1 98 88 GLU A N 1
ATOM 755 C CA . GLU A 1 88 ? -20.469 2.566 12.773 1 98 88 GLU A CA 1
ATOM 756 C C . GLU A 1 88 ? -19.406 1.995 11.836 1 98 88 GLU A C 1
ATOM 758 O O . GLU A 1 88 ? -19.594 0.92 11.266 1 98 88 GLU A O 1
ATOM 763 N N . LEU A 1 89 ? -18.281 2.662 11.719 1 98.44 89 LEU A N 1
ATOM 764 C CA . LEU A 1 89 ? -17.234 2.223 10.805 1 98.44 89 LEU A CA 1
ATOM 765 C C . LEU A 1 89 ? -16.516 1 11.359 1 98.44 89 LEU A C 1
ATOM 767 O O . LEU A 1 89 ? -16.078 0.131 10.594 1 98.44 89 LEU A O 1
ATOM 771 N N . LYS A 1 90 ? -16.391 0.912 12.664 1 98 90 LYS A N 1
ATOM 772 C CA . LYS A 1 90 ? -15.789 -0.273 13.266 1 98 90 LYS A CA 1
ATOM 773 C C . LYS A 1 90 ? -16.672 -1.501 13.07 1 98 90 LYS A C 1
ATOM 775 O O . LYS A 1 90 ? -16.172 -2.594 12.797 1 98 90 LYS A O 1
ATOM 780 N N . HIS A 1 91 ? -17.906 -1.324 13.227 1 98.31 91 HIS A N 1
ATOM 781 C CA . HIS A 1 91 ? -18.844 -2.416 12.977 1 98.31 91 HIS A CA 1
ATOM 782 C C . HIS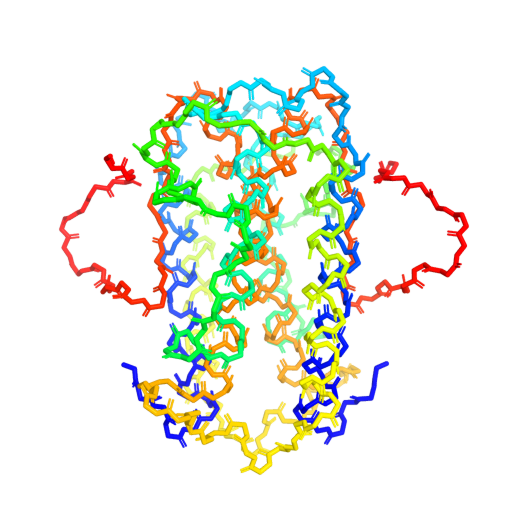 A 1 91 ? -18.797 -2.842 11.508 1 98.31 91 HIS A C 1
ATOM 784 O O . HIS A 1 91 ? -18.828 -4.035 11.203 1 98.31 91 HIS A O 1
ATOM 790 N N . TYR A 1 92 ? -18.844 -1.85 10.625 1 98.69 92 TYR A N 1
ATOM 791 C CA . TYR A 1 92 ? -18.719 -2.113 9.195 1 98.69 92 TYR A CA 1
ATOM 792 C C . TYR A 1 92 ? -17.453 -2.891 8.883 1 98.69 92 TYR A C 1
ATOM 794 O O . TYR A 1 92 ? -17.484 -3.891 8.164 1 98.69 92 TYR A O 1
ATOM 802 N N . PHE A 1 93 ? -16.359 -2.494 9.531 1 98.81 93 PHE A N 1
ATOM 803 C CA . PHE A 1 93 ? -15.07 -3.164 9.32 1 98.81 93 PHE A CA 1
ATOM 804 C C . PHE A 1 93 ? -15.148 -4.621 9.758 1 98.81 93 PHE A C 1
ATOM 806 O O . PHE A 1 93 ? -14.664 -5.512 9.055 1 98.81 93 PHE A O 1
ATOM 813 N N . ARG A 1 94 ? -15.719 -4.891 10.875 1 98.44 94 ARG A N 1
ATOM 814 C CA . ARG A 1 94 ? -15.836 -6.262 11.367 1 98.44 94 ARG A CA 1
ATOM 815 C C . ARG A 1 94 ? -16.641 -7.125 10.398 1 98.44 94 ARG A C 1
ATOM 817 O O . ARG A 1 94 ? -16.312 -8.305 10.203 1 98.44 94 ARG A O 1
ATOM 824 N N . SER A 1 95 ? -17.625 -6.543 9.844 1 98.44 95 SER A N 1
ATOM 825 C CA . SER A 1 95 ? -18.422 -7.277 8.867 1 98.44 95 SER A CA 1
ATOM 826 C C . SER A 1 95 ? -17.609 -7.594 7.617 1 98.44 95 SER A C 1
ATOM 828 O O . SER A 1 95 ? -17.719 -8.688 7.062 1 98.44 95 SER A O 1
ATOM 830 N N . ILE A 1 96 ? -16.859 -6.625 7.105 1 98.69 96 ILE A N 1
ATOM 831 C CA . ILE A 1 96 ? -16 -6.82 5.941 1 98.69 96 ILE A CA 1
ATOM 832 C C . ILE A 1 96 ? -14.984 -7.918 6.234 1 98.69 96 ILE A C 1
ATOM 834 O O . ILE A 1 96 ? -14.789 -8.82 5.418 1 98.69 96 ILE A O 1
ATOM 838 N N . GLU A 1 97 ? -14.359 -7.793 7.414 1 98.5 97 GLU A N 1
ATOM 839 C CA . GLU A 1 97 ? -13.352 -8.766 7.824 1 98.5 97 GLU A CA 1
ATOM 840 C C . GLU A 1 97 ? -13.914 -10.188 7.809 1 98.5 97 GLU A C 1
ATOM 842 O O . GLU A 1 97 ? -13.266 -11.109 7.32 1 98.5 97 GLU A O 1
ATOM 847 N N . LYS A 1 98 ? -15.062 -10.359 8.352 1 98.31 98 LYS A N 1
ATOM 848 C CA . LYS A 1 98 ? -15.711 -11.664 8.367 1 98.31 98 LYS A CA 1
ATOM 849 C C . LYS A 1 98 ? -15.93 -12.188 6.949 1 98.31 98 LYS A C 1
ATOM 851 O O . LYS A 1 98 ? -15.648 -13.352 6.664 1 98.31 98 LYS A O 1
ATOM 856 N N . ARG A 1 99 ? -16.438 -11.375 6.062 1 97.88 99 ARG A N 1
ATOM 857 C CA . ARG A 1 99 ? -16.703 -11.773 4.684 1 97.88 99 ARG A CA 1
ATOM 858 C C . ARG A 1 99 ? -15.414 -12.133 3.953 1 97.88 99 ARG A C 1
ATOM 860 O O . ARG A 1 99 ? -15.367 -13.125 3.227 1 97.88 99 ARG A O 1
ATOM 867 N N . ILE A 1 100 ? -14.398 -11.344 4.137 1 98.5 100 ILE A N 1
ATOM 868 C CA . ILE A 1 100 ? -13.117 -11.57 3.477 1 98.5 100 ILE A CA 1
ATOM 869 C C . ILE A 1 100 ? -12.508 -12.875 3.98 1 98.5 100 ILE A C 1
ATOM 871 O O . ILE A 1 100 ? -11.992 -13.672 3.193 1 98.5 100 ILE A O 1
ATOM 875 N N . ASN A 1 101 ? -12.586 -13.102 5.293 1 98.31 101 ASN A N 1
ATOM 876 C CA . ASN A 1 101 ? -12.047 -14.336 5.852 1 98.31 101 ASN A CA 1
ATOM 877 C C . ASN A 1 101 ? -12.781 -15.562 5.305 1 98.31 101 ASN A C 1
ATOM 879 O O . ASN A 1 101 ? -12.148 -16.578 4.98 1 98.31 101 ASN A O 1
ATOM 883 N N . GLN A 1 102 ? -14.055 -15.484 5.215 1 98.5 102 GLN A N 1
ATOM 884 C CA . GLN A 1 102 ? -14.828 -16.578 4.637 1 98.5 102 GLN A CA 1
ATOM 885 C C . GLN A 1 102 ? -14.438 -16.828 3.182 1 98.5 102 GLN A C 1
ATOM 887 O O . GLN A 1 102 ? -14.281 -17.969 2.76 1 98.5 102 GLN A O 1
ATOM 892 N N . TYR A 1 103 ? -14.344 -15.789 2.443 1 98.5 103 TYR A N 1
ATOM 893 C CA . TYR A 1 103 ? -13.93 -15.867 1.046 1 98.5 103 TYR A CA 1
ATOM 894 C C . TYR A 1 103 ? -12.555 -16.516 0.919 1 98.5 103 TYR A C 1
ATOM 896 O O . TYR A 1 103 ? -12.367 -17.438 0.12 1 98.5 103 TYR A O 1
ATOM 904 N N . LEU A 1 104 ? -11.625 -16.047 1.734 1 98.31 104 LEU A N 1
ATOM 905 C CA . LEU A 1 104 ? -10.258 -16.562 1.701 1 98.31 104 LEU A CA 1
ATOM 906 C C . LEU A 1 104 ? -10.242 -18.062 2.012 1 98.31 104 LEU A C 1
ATOM 908 O O . LEU A 1 104 ? -9.469 -18.812 1.415 1 98.31 104 LEU A O 1
ATOM 912 N N . ASN A 1 105 ? -11.031 -18.453 2.934 1 97.81 105 ASN A N 1
ATOM 913 C CA . ASN A 1 105 ? -11.102 -19.859 3.311 1 97.81 105 ASN A CA 1
ATOM 914 C C . ASN A 1 105 ? -11.664 -20.719 2.18 1 97.81 105 ASN A C 1
ATOM 916 O O . ASN A 1 105 ? -11.445 -21.938 2.145 1 97.81 105 ASN A O 1
ATOM 920 N N . SER A 1 106 ? -12.375 -20.094 1.253 1 97.75 106 SER A N 1
ATOM 921 C CA . SER A 1 106 ? -12.984 -20.828 0.149 1 97.75 106 SER A CA 1
ATOM 922 C C . SER A 1 106 ? -12.07 -20.859 -1.069 1 97.75 106 SER A C 1
ATOM 924 O O . SER A 1 106 ? -12.328 -21.594 -2.029 1 97.75 106 SER A O 1
ATOM 926 N N . LEU A 1 107 ? -11.023 -20.109 -1.075 1 97.62 107 LEU A N 1
ATOM 927 C CA . LEU A 1 107 ? -10.141 -19.984 -2.23 1 97.62 107 LEU A CA 1
ATOM 928 C C . LEU A 1 107 ? -9.172 -21.156 -2.311 1 97.62 107 LEU A C 1
ATOM 930 O O . LEU A 1 107 ? -8.688 -21.641 -1.284 1 97.62 107 LEU A O 1
ATOM 934 N N . THR A 1 108 ? -8.984 -21.625 -3.484 1 97.62 108 THR A N 1
ATOM 935 C CA . THR A 1 108 ? -7.914 -22.547 -3.83 1 97.62 108 THR A CA 1
ATOM 936 C C . THR A 1 108 ? -7.09 -22.016 -5 1 97.62 108 THR A C 1
ATOM 938 O O . THR A 1 108 ? -7.547 -21.141 -5.734 1 97.62 108 THR A O 1
ATOM 941 N N . ASP A 1 109 ? -5.867 -22.484 -5.117 1 96.88 109 ASP A N 1
ATOM 942 C CA . ASP A 1 109 ? -4.973 -21.953 -6.141 1 96.88 109 ASP A CA 1
ATOM 943 C C . ASP A 1 109 ? -5.59 -22.094 -7.531 1 96.88 109 ASP A C 1
ATOM 945 O O . ASP A 1 109 ? -5.352 -21.25 -8.406 1 96.88 109 ASP A O 1
ATOM 949 N N . ASP A 1 110 ? -6.387 -23.094 -7.742 1 96.88 110 ASP A N 1
ATOM 950 C CA . ASP A 1 110 ? -6.875 -23.422 -9.078 1 96.88 110 ASP A CA 1
ATOM 951 C C . ASP A 1 110 ? -7.926 -22.406 -9.539 1 96.88 110 ASP A C 1
ATOM 953 O O . ASP A 1 110 ? -8.234 -22.328 -10.727 1 96.88 110 ASP A O 1
ATOM 957 N N . ILE A 1 111 ? -8.453 -21.594 -8.594 1 97.94 111 ILE A N 1
ATOM 958 C CA . ILE A 1 111 ? -9.508 -20.688 -9.039 1 97.94 111 ILE A CA 1
ATOM 959 C C . ILE A 1 111 ? -9.016 -19.25 -8.977 1 97.94 111 ILE A C 1
ATOM 961 O O . ILE A 1 111 ? -9.711 -18.328 -9.398 1 97.94 111 ILE A O 1
ATOM 965 N N . LEU A 1 112 ? -7.832 -19.016 -8.5 1 98.25 112 LEU A N 1
ATOM 966 C CA . LEU A 1 112 ? -7.301 -17.656 -8.359 1 98.25 112 LEU A CA 1
ATOM 967 C C . LEU A 1 112 ? -7.246 -16.969 -9.711 1 98.25 112 LEU A C 1
ATOM 969 O O . LEU A 1 112 ? -7.473 -15.75 -9.805 1 98.25 112 LEU A O 1
ATOM 973 N N . LEU A 1 113 ? -6.98 -17.719 -10.789 1 98.25 113 LEU A N 1
ATOM 974 C CA . LEU A 1 113 ? -6.852 -17.109 -12.109 1 98.25 113 LEU A CA 1
ATOM 975 C C . LEU A 1 113 ? -8.172 -17.203 -12.875 1 98.25 113 LEU A C 1
ATOM 977 O O . LEU A 1 113 ? -8.211 -16.906 -14.07 1 98.25 113 LEU A O 1
ATOM 981 N N . THR A 1 114 ? -9.219 -17.578 -12.188 1 98.38 114 THR A N 1
ATOM 982 C CA . THR A 1 114 ? -10.547 -17.516 -12.789 1 98.38 114 THR A CA 1
ATOM 983 C C . THR A 1 114 ? -11.25 -16.219 -12.406 1 98.38 114 THR A C 1
ATOM 985 O O . THR A 1 114 ? -10.93 -15.602 -11.391 1 98.38 114 THR A O 1
ATOM 988 N N . LYS A 1 115 ? -12.156 -15.867 -13.281 1 98 115 LYS A N 1
ATOM 989 C CA . LYS A 1 115 ? -12.906 -14.633 -13.07 1 98 115 LYS A CA 1
ATOM 990 C C . LYS A 1 115 ? -14.219 -14.898 -12.344 1 98 115 LYS A C 1
ATOM 992 O O . LYS A 1 115 ? -14.922 -15.859 -12.664 1 98 115 LYS A O 1
ATOM 997 N N . PRO A 1 116 ? -14.484 -14.008 -11.266 1 97.62 116 PRO A N 1
ATOM 998 C CA . PRO A 1 116 ? -15.828 -14.109 -10.703 1 97.62 116 PRO A CA 1
ATOM 999 C C . PRO A 1 116 ? -16.922 -13.797 -11.719 1 97.62 116 PRO A C 1
ATOM 1001 O O . PRO A 1 116 ? -16.625 -13.289 -12.805 1 97.62 116 PRO A O 1
ATOM 1004 N N . LYS A 1 117 ? -18.141 -14.133 -11.344 1 96.81 117 LYS A N 1
ATOM 1005 C CA . LYS A 1 117 ? -19.281 -13.945 -12.234 1 96.81 117 LYS A CA 1
ATOM 1006 C C . LYS A 1 117 ? -19.375 -12.5 -12.727 1 96.81 117 LYS A C 1
ATOM 1008 O O . LYS A 1 117 ? -19.359 -11.57 -11.922 1 96.81 117 LYS A O 1
ATOM 1013 N N . ASN A 1 118 ? -19.391 -12.273 -14.078 1 97.38 118 ASN A N 1
ATOM 1014 C CA . ASN A 1 118 ? -19.594 -11 -14.766 1 97.38 118 ASN A CA 1
ATOM 1015 C C . ASN A 1 118 ? -18.453 -10.023 -14.484 1 97.38 118 ASN A C 1
ATOM 1017 O O . ASN A 1 118 ? -18.656 -8.812 -14.5 1 97.38 118 ASN A O 1
ATOM 1021 N N . CYS A 1 119 ? -17.312 -10.484 -14.086 1 97.38 119 CYS A N 1
ATOM 1022 C CA . CYS A 1 119 ? -16.188 -9.625 -13.75 1 97.38 119 CYS A CA 1
ATOM 1023 C C . CYS A 1 119 ? -15.078 -9.75 -14.781 1 97.38 119 CYS A C 1
ATOM 1025 O O . CYS A 1 119 ? -14.766 -10.859 -15.227 1 97.38 119 CYS A O 1
ATOM 1027 N N . GLU A 1 120 ? -14.5 -8.641 -15.164 1 96.62 120 GLU A N 1
ATOM 1028 C CA . GLU A 1 120 ? -13.469 -8.625 -16.203 1 96.62 120 GLU A CA 1
ATOM 1029 C C . GLU A 1 120 ? -12.102 -9.008 -15.625 1 96.62 120 GLU A C 1
ATOM 1031 O O . GLU A 1 120 ? -11.164 -9.281 -16.375 1 96.62 120 GLU A O 1
ATOM 1036 N N . TRP A 1 121 ? -11.945 -9.102 -14.312 1 97.81 121 TRP A N 1
ATOM 1037 C CA . TRP A 1 121 ? -10.664 -9.391 -13.672 1 97.81 121 TRP A CA 1
ATOM 1038 C C . TRP A 1 121 ? -10.695 -10.742 -12.969 1 97.81 121 TRP A C 1
ATOM 1040 O O . TRP A 1 121 ? -11.758 -11.18 -12.508 1 97.81 121 TRP A O 1
ATOM 1050 N N . THR A 1 122 ? -9.562 -11.383 -12.945 1 98.62 122 THR A N 1
ATOM 1051 C CA . THR A 1 122 ? -9.438 -12.609 -12.172 1 98.62 122 THR A CA 1
ATOM 1052 C C . THR A 1 122 ? -9.5 -12.32 -10.672 1 98.62 122 THR A C 1
ATOM 1054 O O . THR A 1 122 ? -9.297 -11.18 -10.25 1 98.62 122 THR A O 1
ATOM 1057 N N . ARG A 1 123 ? -9.75 -13.359 -9.875 1 98.75 123 ARG A N 1
ATOM 1058 C CA . ARG A 1 123 ? -9.734 -13.234 -8.422 1 98.75 123 ARG A CA 1
ATOM 1059 C C . ARG A 1 123 ? -8.375 -12.75 -7.926 1 98.75 123 ARG A C 1
ATOM 1061 O O . ARG A 1 123 ? -8.305 -11.906 -7.031 1 98.75 123 ARG A O 1
ATOM 1068 N N . PHE A 1 124 ? -7.367 -13.242 -8.516 1 98.75 124 PHE A N 1
ATOM 1069 C CA . PHE A 1 124 ? -6.016 -12.836 -8.133 1 98.75 124 PHE A CA 1
ATOM 1070 C C . PHE A 1 124 ? -5.797 -11.352 -8.414 1 98.75 124 PHE A C 1
ATOM 1072 O O . PHE A 1 124 ? -5.262 -10.633 -7.57 1 98.75 124 PHE A O 1
ATOM 1079 N N . THR A 1 125 ? -6.203 -10.883 -9.531 1 98.75 125 THR A N 1
ATOM 1080 C CA . THR A 1 125 ? -6.062 -9.477 -9.883 1 98.75 125 THR A CA 1
ATOM 1081 C C . THR A 1 125 ? -6.793 -8.586 -8.883 1 98.75 125 THR A C 1
ATOM 1083 O O . THR A 1 125 ? -6.246 -7.59 -8.406 1 98.75 125 THR A O 1
ATOM 1086 N N . LEU A 1 126 ? -7.961 -8.953 -8.547 1 98.69 126 LEU A N 1
ATOM 1087 C CA . LEU A 1 126 ? -8.766 -8.172 -7.617 1 98.69 126 LEU A CA 1
ATOM 1088 C C . LEU A 1 126 ? -8.094 -8.109 -6.25 1 98.69 126 LEU A C 1
ATOM 1090 O O . LEU A 1 126 ? -7.977 -7.027 -5.664 1 98.69 126 LEU A O 1
ATOM 1094 N N . ILE A 1 127 ? -7.621 -9.227 -5.762 1 98.81 127 ILE A N 1
ATOM 1095 C CA . ILE A 1 127 ? -6.973 -9.297 -4.457 1 98.81 127 ILE A CA 1
ATOM 1096 C C . ILE A 1 127 ? -5.703 -8.453 -4.461 1 98.81 127 ILE A C 1
ATOM 1098 O O . ILE A 1 127 ? -5.484 -7.637 -3.562 1 98.81 127 ILE A O 1
ATOM 1102 N N . PHE A 1 128 ? -4.922 -8.633 -5.445 1 98.56 128 PHE A N 1
ATOM 1103 C CA . PHE A 1 128 ? -3.658 -7.914 -5.555 1 98.56 128 PHE A CA 1
ATOM 1104 C C . PHE A 1 128 ? -3.895 -6.41 -5.652 1 98.56 128 PHE A C 1
ATOM 1106 O O . PHE A 1 128 ? -3.268 -5.629 -4.93 1 98.56 128 PHE A O 1
ATOM 1113 N N . ALA A 1 129 ? -4.793 -6.016 -6.473 1 98.12 129 ALA A N 1
ATOM 1114 C CA . ALA A 1 129 ? -5.113 -4.602 -6.652 1 98.12 129 ALA A CA 1
ATOM 1115 C C . ALA A 1 129 ? -5.66 -3.994 -5.363 1 98.12 129 ALA A C 1
ATOM 1117 O O . ALA A 1 129 ? -5.375 -2.838 -5.047 1 98.12 129 ALA A O 1
ATOM 1118 N N . GLN A 1 130 ? -6.418 -4.738 -4.707 1 98.31 130 GLN A N 1
ATOM 1119 C CA . GLN A 1 130 ? -7 -4.184 -3.492 1 98.31 130 GLN A CA 1
ATOM 1120 C C . GLN A 1 130 ? -5.957 -4.066 -2.385 1 98.31 13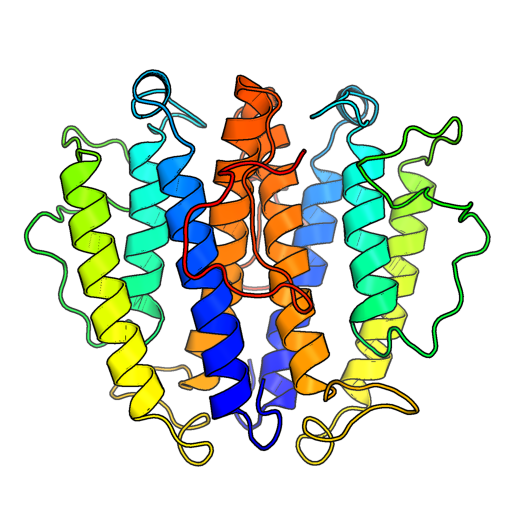0 GLN A C 1
ATOM 1122 O O . GLN A 1 130 ? -6.031 -3.166 -1.546 1 98.31 130 GLN A O 1
ATOM 1127 N N . HIS A 1 131 ? -4.973 -4.984 -2.334 1 98.5 131 HIS A N 1
ATOM 1128 C CA . HIS A 1 131 ? -3.859 -4.77 -1.417 1 98.5 131 HIS A CA 1
ATOM 1129 C C . HIS A 1 131 ? -3.145 -3.457 -1.712 1 98.5 131 HIS A C 1
ATOM 1131 O O . HIS A 1 131 ? -2.799 -2.713 -0.792 1 98.5 131 HIS A O 1
ATOM 1137 N N . ARG A 1 132 ? -2.961 -3.158 -2.984 1 98.25 132 ARG A N 1
ATOM 1138 C CA . ARG A 1 132 ? -2.348 -1.888 -3.359 1 98.25 132 ARG A CA 1
ATOM 1139 C C . ARG A 1 132 ? -3.189 -0.71 -2.879 1 98.25 132 ARG A C 1
ATOM 1141 O O . ARG A 1 132 ? -2.67 0.211 -2.244 1 98.25 132 ARG A O 1
ATOM 1148 N N . HIS A 1 133 ? -4.457 -0.768 -3.125 1 98.38 133 HIS A N 1
ATOM 1149 C CA . HIS A 1 133 ? -5.363 0.311 -2.746 1 98.38 133 HIS A CA 1
ATOM 1150 C C . HIS A 1 133 ? -5.395 0.501 -1.234 1 98.38 133 HIS A C 1
ATOM 1152 O O . HIS A 1 133 ? -5.219 1.618 -0.741 1 98.38 133 HIS A O 1
ATOM 1158 N N . LEU A 1 134 ? -5.602 -0.606 -0.559 1 98.44 134 LEU A N 1
ATOM 1159 C CA . LEU A 1 134 ? -5.734 -0.583 0.894 1 98.44 134 LEU A CA 1
ATOM 1160 C C . LEU A 1 134 ? -4.473 -0.026 1.546 1 98.44 134 LEU A C 1
ATOM 1162 O O . LEU A 1 134 ? -4.551 0.87 2.391 1 98.44 134 LEU A O 1
ATOM 1166 N N . HIS A 1 135 ? -3.359 -0.49 1.177 1 98.56 135 HIS A N 1
ATOM 1167 C CA . HIS A 1 135 ? -2.104 -0.029 1.759 1 98.56 135 HIS A CA 1
ATOM 1168 C C . HIS A 1 135 ? -1.836 1.431 1.408 1 98.56 135 HIS A C 1
ATOM 1170 O O . HIS A 1 135 ? -1.334 2.191 2.238 1 98.56 135 HIS A O 1
ATOM 1176 N N . SER A 1 136 ? -2.184 1.855 0.207 1 98.5 136 SER A N 1
ATOM 1177 C CA . SER A 1 136 ? -2.01 3.256 -0.165 1 98.5 136 SER A CA 1
ATOM 1178 C C . SER A 1 136 ? -2.838 4.172 0.729 1 98.5 136 SER A C 1
ATOM 1180 O O . SER A 1 136 ? -2.309 5.113 1.325 1 98.5 136 SER A O 1
ATOM 1182 N N . HIS A 1 137 ? -4.086 3.885 0.837 1 98.56 137 HIS A N 1
ATOM 1183 C CA . HIS A 1 137 ? -4.965 4.758 1.604 1 98.56 137 HIS A CA 1
ATOM 1184 C C . HIS A 1 137 ? -4.695 4.641 3.1 1 98.56 137 HIS A C 1
ATOM 1186 O O . HIS A 1 137 ? -4.816 5.621 3.836 1 98.56 137 HIS A O 1
ATOM 1192 N N . MET A 1 138 ? -4.383 3.428 3.555 1 98.56 138 MET A N 1
ATOM 1193 C CA . MET A 1 138 ? -3.934 3.289 4.938 1 98.56 138 MET A CA 1
ATOM 1194 C C . MET A 1 138 ? -2.697 4.145 5.195 1 98.56 138 MET A C 1
ATOM 1196 O O . MET A 1 138 ? -2.613 4.828 6.215 1 98.56 138 MET A O 1
ATOM 1200 N N . GLY A 1 139 ? -1.756 4.113 4.262 1 98.44 139 GLY A N 1
ATOM 1201 C CA . GLY A 1 139 ? -0.58 4.965 4.355 1 98.44 139 GLY A CA 1
ATOM 1202 C C . GLY A 1 139 ? -0.917 6.441 4.438 1 98.44 139 GLY A C 1
ATOM 1203 O O . GLY A 1 139 ? -0.338 7.172 5.242 1 98.44 139 GLY A O 1
ATOM 1204 N N . ILE A 1 140 ? -1.803 6.895 3.637 1 98.25 140 ILE A N 1
ATOM 1205 C CA . ILE A 1 140 ? -2.227 8.289 3.633 1 98.25 140 ILE A CA 1
ATOM 1206 C C . ILE A 1 140 ? -2.766 8.672 5.012 1 98.25 140 ILE A C 1
ATOM 1208 O O . ILE A 1 140 ? -2.395 9.703 5.566 1 98.25 140 ILE A O 1
ATOM 1212 N N . ILE A 1 141 ? -3.604 7.852 5.547 1 98.06 141 ILE A N 1
ATOM 1213 C CA . ILE A 1 141 ? -4.191 8.094 6.859 1 98.06 141 ILE A CA 1
ATOM 1214 C C . ILE A 1 141 ? -3.09 8.133 7.918 1 98.06 141 ILE A C 1
ATOM 1216 O O . ILE A 1 141 ? -3.088 9 8.789 1 98.06 141 ILE A O 1
ATOM 1220 N N . ILE A 1 142 ? -2.15 7.203 7.828 1 97.94 142 ILE A N 1
ATOM 1221 C CA . ILE A 1 142 ? -1.003 7.211 8.727 1 97.94 142 ILE A CA 1
ATOM 1222 C C . ILE A 1 142 ? -0.245 8.531 8.586 1 97.94 142 ILE A C 1
ATOM 1224 O O . ILE A 1 142 ? 0.182 9.117 9.578 1 97.94 142 ILE A O 1
ATOM 1228 N N . GLY A 1 143 ? -0.094 8.992 7.328 1 96.69 143 GLY A N 1
ATOM 1229 C CA . GLY A 1 143 ? 0.534 10.289 7.102 1 96.69 143 GLY A CA 1
ATOM 1230 C C . GLY A 1 143 ? -0.158 11.422 7.836 1 96.69 143 GLY A C 1
ATOM 1231 O O . GLY A 1 143 ? 0.501 12.281 8.422 1 96.69 143 GLY A O 1
ATOM 1232 N N . PHE A 1 144 ? -1.472 11.438 7.824 1 96.5 144 PHE A N 1
ATOM 1233 C CA . PHE A 1 144 ? -2.238 12.445 8.547 1 96.5 144 PHE A CA 1
ATOM 1234 C C . PHE A 1 144 ? -1.968 12.359 10.047 1 96.5 144 PHE A C 1
ATOM 1236 O O . PHE A 1 144 ? -1.753 13.375 10.703 1 96.5 144 PHE A O 1
ATOM 1243 N N . ILE A 1 145 ? -1.996 11.156 10.539 1 95.88 145 ILE A N 1
ATOM 1244 C CA . ILE A 1 145 ? -1.778 10.93 11.961 1 95.88 145 ILE A CA 1
ATOM 1245 C C . ILE A 1 145 ? -0.394 11.438 12.359 1 95.88 145 ILE A C 1
ATOM 1247 O O . ILE A 1 145 ? -0.249 12.148 13.359 1 95.88 145 ILE A O 1
ATOM 1251 N N . ILE A 1 146 ? 0.572 11.078 11.609 1 94.62 146 ILE A N 1
ATOM 1252 C CA . ILE A 1 146 ? 1.942 11.492 11.891 1 94.62 146 ILE A CA 1
ATOM 1253 C C . ILE A 1 146 ? 2.033 13.023 11.859 1 94.62 146 ILE A C 1
ATOM 1255 O O . ILE A 1 146 ? 2.637 13.625 12.75 1 94.62 146 ILE A O 1
ATOM 1259 N N . ALA A 1 147 ? 1.469 13.57 10.836 1 91.38 147 ALA A N 1
ATOM 1260 C CA . ALA A 1 147 ? 1.524 15.023 10.68 1 91.38 147 ALA A CA 1
ATOM 1261 C C . ALA A 1 147 ? 0.924 15.727 11.891 1 91.38 147 ALA A C 1
ATOM 1263 O O . ALA A 1 147 ? 1.392 16.797 12.289 1 91.38 147 ALA A O 1
ATOM 1264 N N . GLU A 1 148 ? -0.036 15.102 12.508 1 91.06 148 GLU A N 1
ATOM 1265 C CA . GLU A 1 148 ? -0.756 15.734 13.609 1 91.06 148 GLU A CA 1
ATOM 1266 C C . GLU A 1 148 ? -0.109 15.398 14.953 1 91.06 148 GLU A C 1
ATOM 1268 O O . GLU A 1 148 ? -0.065 16.25 15.852 1 91.06 148 GLU A O 1
ATOM 1273 N N . THR A 1 149 ? 0.395 14.211 15.102 1 91.81 149 THR A N 1
ATOM 1274 C CA . THR A 1 149 ? 0.714 13.734 16.438 1 91.81 149 THR A CA 1
ATOM 1275 C C . THR A 1 149 ? 2.213 13.484 16.594 1 91.81 149 THR A C 1
ATOM 1277 O O . THR A 1 149 ? 2.725 13.367 17.703 1 91.81 149 THR A O 1
ATOM 1280 N N . GLY A 1 150 ? 2.861 13.266 15.445 1 91.56 150 GLY A N 1
ATOM 1281 C CA . GLY A 1 150 ? 4.262 12.867 15.484 1 91.56 150 GLY A CA 1
ATOM 1282 C C . GLY A 1 150 ? 4.457 11.398 15.797 1 91.56 150 GLY A C 1
A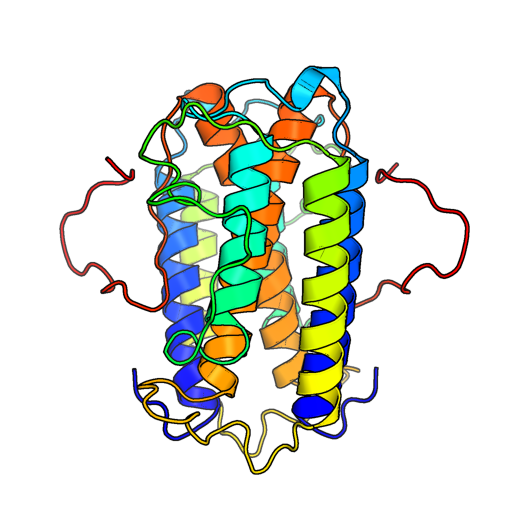TOM 1283 O O . GLY A 1 150 ? 5.586 10.945 16.016 1 91.56 150 GLY A O 1
ATOM 1284 N N . LEU A 1 151 ? 3.32 10.602 15.789 1 92.75 151 LEU A N 1
ATOM 1285 C CA . LEU A 1 151 ? 3.398 9.195 16.156 1 92.75 151 LEU A CA 1
ATOM 1286 C C . LEU A 1 151 ? 3.139 8.305 14.945 1 92.75 151 LEU A C 1
ATOM 1288 O O . LEU A 1 151 ? 2.287 8.617 14.109 1 92.75 151 LEU A O 1
ATOM 1292 N N . TRP A 1 152 ? 3.854 7.191 14.922 1 93.94 152 TRP A N 1
ATOM 1293 C CA . TRP A 1 152 ? 3.709 6.215 13.844 1 93.94 152 TRP A CA 1
ATOM 1294 C C . TRP A 1 152 ? 2.799 5.066 14.273 1 93.94 152 TRP A C 1
ATOM 1296 O O . TRP A 1 152 ? 3.135 4.305 15.18 1 93.94 152 TRP A O 1
ATOM 1306 N N . SER A 1 153 ? 1.692 4.922 13.562 1 95.19 153 SER A N 1
ATOM 1307 C CA . SER A 1 153 ? 0.821 3.787 13.844 1 95.19 153 SER A CA 1
ATOM 1308 C C . SER A 1 153 ? 1.53 2.465 13.562 1 95.19 153 SER A C 1
ATOM 1310 O O . SER A 1 153 ? 2.209 2.32 12.547 1 95.19 153 SER A O 1
ATOM 1312 N N . ARG A 1 154 ? 1.357 1.565 14.461 1 94.38 154 ARG A N 1
ATOM 1313 C CA . ARG A 1 154 ? 1.952 0.249 14.258 1 94.38 154 ARG A CA 1
ATOM 1314 C C . ARG A 1 154 ? 1.274 -0.481 13.102 1 94.38 154 ARG A C 1
ATOM 1316 O O . ARG A 1 154 ? 0.046 -0.487 13 1 94.38 154 ARG A O 1
ATOM 1323 N N . VAL A 1 155 ? 2.037 -1.027 12.188 1 95.06 155 VAL A N 1
ATOM 1324 C CA . VAL A 1 155 ? 1.594 -1.896 11.109 1 95.06 155 VAL A CA 1
ATOM 1325 C C . VAL A 1 155 ? 2.471 -3.146 11.055 1 95.06 155 VAL A C 1
ATOM 1327 O O . VAL A 1 155 ? 3.535 -3.191 11.672 1 95.06 155 VAL A O 1
ATOM 1330 N N . LEU A 1 156 ? 2.012 -4.176 10.367 1 94.62 156 LEU A N 1
ATOM 1331 C CA . LEU A 1 156 ? 2.699 -5.461 10.414 1 94.62 156 LEU A CA 1
ATOM 1332 C C . LEU A 1 156 ? 3.42 -5.738 9.102 1 94.62 156 LEU A C 1
ATOM 1334 O O . LEU A 1 156 ? 2.779 -5.863 8.055 1 94.62 156 LEU A O 1
ATOM 1338 N N . GLY A 1 157 ? 4.723 -5.828 9.188 1 93.56 157 GLY A N 1
ATOM 1339 C CA . GLY A 1 157 ? 5.527 -6.266 8.062 1 93.56 157 GLY A CA 1
ATOM 1340 C C . GLY A 1 157 ? 5.637 -7.773 7.957 1 93.56 157 GLY A C 1
ATOM 1341 O O . GLY A 1 157 ? 4.984 -8.5 8.703 1 93.56 157 GLY A O 1
ATOM 1342 N N . LEU A 1 158 ? 6.441 -8.164 7.02 1 91.75 158 LEU A N 1
ATOM 1343 C CA . LEU A 1 158 ? 6.582 -9.578 6.672 1 91.75 158 LEU A CA 1
ATOM 1344 C C . LEU A 1 158 ? 7.137 -10.375 7.848 1 91.75 158 LEU A C 1
ATOM 1346 O O . LEU A 1 158 ? 6.746 -11.523 8.062 1 91.75 158 LEU A O 1
ATOM 1350 N N . GLU A 1 159 ? 7.969 -9.758 8.633 1 91.69 159 GLU A N 1
ATOM 1351 C CA . GLU A 1 159 ? 8.672 -10.5 9.68 1 91.69 159 GLU A CA 1
ATOM 1352 C C . GLU A 1 159 ? 8 -10.312 11.031 1 91.69 159 GLU A C 1
ATOM 1354 O O . GLU A 1 159 ? 8.422 -10.906 12.031 1 91.69 159 GLU A O 1
ATOM 1359 N N . ASP A 1 160 ? 6.965 -9.539 11.086 1 92.31 160 ASP A N 1
ATOM 1360 C CA . ASP A 1 160 ? 6.293 -9.258 12.352 1 92.31 160 ASP A CA 1
ATOM 1361 C C . ASP A 1 160 ? 5.348 -10.391 12.734 1 92.31 160 ASP A C 1
ATOM 1363 O O . ASP A 1 160 ? 4.668 -10.961 11.883 1 92.31 160 ASP A O 1
ATOM 1367 N N . GLU A 1 161 ? 5.324 -10.625 14.008 1 91.38 161 GLU A N 1
ATOM 1368 C CA . GLU A 1 161 ? 4.262 -11.484 14.523 1 91.38 161 GLU A CA 1
ATOM 1369 C C . GLU A 1 161 ? 2.947 -10.719 14.656 1 91.38 161 GLU A C 1
ATOM 1371 O O . GLU A 1 161 ? 2.949 -9.523 14.945 1 91.38 161 GLU A O 1
ATOM 1376 N N . ILE A 1 162 ? 1.854 -11.352 14.43 1 90.12 162 ILE A N 1
ATOM 1377 C CA . ILE A 1 162 ? 0.547 -10.742 14.648 1 90.12 162 ILE A CA 1
ATOM 1378 C C . ILE A 1 162 ? 0.225 -10.742 16.141 1 90.12 162 ILE A C 1
ATOM 1380 O O . ILE A 1 162 ? 0.131 -11.797 16.766 1 90.12 162 ILE A O 1
ATOM 1384 N N . PRO A 1 163 ? -0.008 -9.617 16.641 1 88.94 163 PRO A N 1
ATOM 1385 C CA . PRO A 1 163 ? -0.241 -9.547 18.094 1 88.94 163 PRO A CA 1
ATOM 1386 C C . PRO A 1 163 ? -1.511 -10.273 18.531 1 88.94 163 PRO A C 1
ATOM 1388 O O . PRO A 1 163 ? -2.518 -10.242 17.812 1 88.94 163 PRO A O 1
ATOM 1391 N N . THR A 1 164 ? -1.597 -11.062 19.625 1 85.69 164 THR A N 1
ATOM 1392 C CA . THR A 1 164 ? -2.752 -11.766 20.172 1 85.69 164 THR A CA 1
ATOM 1393 C C . THR A 1 164 ? -3.17 -11.156 21.5 1 85.69 164 THR A C 1
ATOM 1395 O O . THR A 1 164 ? -4.273 -11.414 21.984 1 85.69 164 THR A O 1
ATOM 1398 N N . GLY A 1 165 ? -2.555 -10.188 22.094 1 82.06 165 GLY A N 1
ATOM 1399 C CA . GLY A 1 165 ? -2.834 -9.547 23.375 1 82.06 165 GLY A CA 1
ATOM 1400 C C . GLY A 1 165 ? -2.662 -8.039 23.328 1 82.06 165 GLY A C 1
ATOM 1401 O O . GLY A 1 165 ? -2.941 -7.402 22.312 1 82.06 165 GLY A O 1
ATOM 1402 N N . GLU A 1 166 ? -2.506 -7.547 24.531 1 83.75 166 GLU A N 1
ATOM 1403 C CA . GLU A 1 166 ? -2.264 -6.109 24.609 1 83.75 166 GLU A CA 1
ATOM 1404 C C . GLU A 1 166 ? -1.027 -5.707 23.812 1 83.75 166 GLU A C 1
ATOM 1406 O O . GLU A 1 166 ? -0.031 -6.434 23.797 1 83.75 166 GLU A O 1
ATOM 1411 N N . TYR A 1 167 ? -1.251 -4.594 23.078 1 79.25 167 TYR A N 1
ATOM 1412 C CA . TYR A 1 167 ? -0.113 -4.07 22.328 1 79.25 167 TYR A CA 1
ATOM 1413 C C . TYR A 1 167 ? -0.159 -2.551 22.25 1 79.25 167 TYR A C 1
ATOM 1415 O O . TYR A 1 167 ? -1.192 -1.939 22.531 1 79.25 167 TYR A O 1
ATOM 1423 N N . ASN A 1 168 ? 1.035 -2.002 21.906 1 81.75 168 ASN A N 1
ATOM 1424 C CA . ASN A 1 168 ? 1.105 -0.561 21.688 1 81.75 168 ASN A CA 1
ATOM 1425 C C . ASN A 1 168 ? 0.575 -0.171 20.312 1 81.75 168 ASN A C 1
ATOM 1427 O O . ASN A 1 168 ? 0.945 -0.777 19.312 1 81.75 168 ASN A O 1
ATOM 1431 N N . LEU A 1 169 ? -0.23 0.893 20.266 1 86.94 169 LEU A N 1
ATOM 1432 C CA . LEU A 1 169 ? -0.843 1.355 19.016 1 86.94 169 LEU A CA 1
ATOM 1433 C C . LEU A 1 169 ? 0.208 1.933 18.078 1 86.94 169 LEU A C 1
ATOM 1435 O O . LEU A 1 169 ? 0.02 1.935 16.859 1 86.94 169 LEU A O 1
ATOM 1439 N N . TYR A 1 170 ? 1.289 2.383 18.703 1 87.12 170 TYR A N 1
ATOM 1440 C CA . TYR A 1 170 ? 2.299 3.105 17.938 1 87.12 170 TYR A CA 1
ATOM 1441 C C . TYR A 1 170 ? 3.652 2.41 18.016 1 87.12 170 TYR A C 1
ATOM 1443 O O . TYR A 1 170 ? 3.908 1.659 18.969 1 87.12 170 TYR A O 1
ATOM 1451 N N . PHE A 1 171 ? 4.48 2.678 16.906 1 81.12 171 PHE A N 1
ATOM 1452 C CA . PHE A 1 171 ? 5.879 2.285 17.016 1 81.12 171 PHE A CA 1
ATOM 1453 C C . PHE A 1 171 ? 6.617 3.195 18 1 81.12 171 PHE A C 1
ATOM 1455 O O . PHE A 1 171 ? 6.258 4.363 18.156 1 81.12 171 PHE A O 1
ATOM 1462 N N . TYR A 1 172 ? 7.633 2.705 18.781 1 69.81 172 TYR A N 1
ATOM 1463 C CA . TYR A 1 172 ? 8.445 3.484 19.719 1 69.81 172 TYR A CA 1
ATOM 1464 C C . TYR A 1 172 ? 9.703 4.012 19.031 1 69.81 172 TYR A C 1
ATOM 1466 O O . TYR A 1 172 ? 10.234 3.375 18.109 1 69.81 172 TYR A O 1
ATOM 1474 N N . MET B 1 1 ? -4.375 -5.305 -19.562 1 79.38 1 MET B N 1
ATOM 1475 C CA . MET B 1 1 ? -3.613 -6.246 -18.734 1 79.38 1 MET B CA 1
ATOM 1476 C C . MET B 1 1 ? -3.939 -7.684 -19.109 1 79.38 1 MET B C 1
ATOM 1478 O O . MET B 1 1 ? -5.109 -8.039 -19.266 1 79.38 1 MET B O 1
ATOM 1482 N N . ASN B 1 2 ? -2.91 -8.391 -19.469 1 83.62 2 ASN B N 1
ATOM 1483 C CA . ASN B 1 2 ? -3.047 -9.82 -19.719 1 83.62 2 ASN B CA 1
ATOM 1484 C C . ASN B 1 2 ? -3.24 -10.594 -18.406 1 83.62 2 ASN B C 1
ATOM 1486 O O . ASN B 1 2 ? -2.355 -10.609 -17.562 1 83.62 2 ASN B O 1
ATOM 1490 N N . GLU B 1 3 ? -4.379 -11.242 -18.203 1 90.81 3 GLU B N 1
ATOM 1491 C CA . GLU B 1 3 ? -4.723 -11.891 -16.953 1 90.81 3 GLU B CA 1
ATOM 1492 C C . GLU B 1 3 ? -4.59 -13.406 -17.062 1 90.81 3 GLU B C 1
ATOM 1494 O O . GLU B 1 3 ? -5.238 -14.148 -16.312 1 90.81 3 GLU B O 1
ATOM 1499 N N . THR B 1 4 ? -3.676 -13.852 -17.922 1 89.94 4 THR B N 1
ATOM 1500 C CA . THR B 1 4 ? -3.627 -15.273 -18.25 1 89.94 4 THR B CA 1
ATOM 1501 C C . THR B 1 4 ? -2.785 -16.031 -17.234 1 89.94 4 THR B C 1
ATOM 1503 O O . THR B 1 4 ? -2.92 -17.25 -17.094 1 89.94 4 THR B O 1
ATOM 1506 N N . ASN B 1 5 ? -1.877 -15.352 -16.641 1 96.19 5 ASN B N 1
ATOM 1507 C CA . ASN B 1 5 ? -1.036 -16.016 -15.656 1 96.19 5 ASN B CA 1
ATOM 1508 C C . ASN B 1 5 ? -0.6 -15.055 -14.555 1 96.19 5 ASN B C 1
ATOM 1510 O O . ASN B 1 5 ? -0.794 -13.844 -14.664 1 96.19 5 ASN B O 1
ATOM 1514 N N . TYR B 1 6 ? -0.09 -15.57 -13.453 1 98.06 6 TYR B N 1
ATOM 1515 C CA . TYR B 1 6 ? 0.295 -14.781 -12.289 1 98.06 6 TYR B CA 1
ATOM 1516 C C . TYR B 1 6 ? 1.347 -13.742 -12.648 1 98.06 6 TYR B C 1
ATOM 1518 O O . TYR B 1 6 ? 1.249 -12.586 -12.242 1 98.06 6 TYR B O 1
ATOM 1526 N N . THR B 1 7 ? 2.297 -14.133 -13.398 1 98.12 7 THR B N 1
ATOM 1527 C CA . THR B 1 7 ? 3.445 -13.281 -13.688 1 98.12 7 THR B CA 1
ATOM 1528 C C . THR B 1 7 ? 3.016 -12.039 -14.469 1 98.12 7 THR B C 1
ATOM 1530 O O . THR B 1 7 ? 3.518 -10.945 -14.227 1 98.12 7 THR B O 1
ATOM 1533 N N . GLU B 1 8 ? 2.094 -12.18 -15.398 1 97.94 8 GLU B N 1
ATOM 1534 C CA . GLU B 1 8 ? 1.625 -11.039 -16.172 1 97.94 8 GLU B CA 1
ATOM 1535 C C . GLU B 1 8 ? 0.84 -10.062 -15.297 1 97.94 8 GLU B C 1
ATOM 1537 O O . GLU B 1 8 ? 0.941 -8.844 -15.461 1 97.94 8 GLU B O 1
ATOM 1542 N N . ILE B 1 9 ? 0.051 -10.555 -14.391 1 98.25 9 ILE B N 1
ATOM 1543 C CA . ILE B 1 9 ? -0.689 -9.719 -13.453 1 98.25 9 ILE B CA 1
ATOM 1544 C C . ILE B 1 9 ? 0.287 -8.961 -12.555 1 98.25 9 ILE B C 1
ATOM 1546 O O . ILE B 1 9 ? 0.151 -7.746 -12.367 1 98.25 9 ILE B O 1
ATOM 1550 N N . ILE B 1 10 ? 1.28 -9.648 -12.023 1 98.62 10 ILE B N 1
ATOM 1551 C CA . ILE B 1 10 ? 2.293 -9.055 -11.156 1 98.62 10 ILE B CA 1
ATOM 1552 C C . ILE B 1 10 ? 3.047 -7.965 -11.914 1 98.62 10 ILE B C 1
ATOM 1554 O O . ILE B 1 10 ? 3.291 -6.883 -11.375 1 98.62 10 ILE B O 1
ATOM 1558 N N . LYS B 1 11 ? 3.377 -8.281 -13.164 1 97.94 11 LYS B N 1
ATOM 1559 C CA . LYS B 1 11 ? 4.082 -7.312 -14 1 97.94 11 LYS B CA 1
ATOM 1560 C C . LYS B 1 11 ? 3.27 -6.031 -14.156 1 97.94 11 LYS B C 1
ATOM 1562 O O . LYS B 1 11 ? 3.793 -4.93 -13.969 1 97.94 11 LYS B O 1
ATOM 1567 N N . ASP B 1 12 ? 2.047 -6.164 -14.469 1 97.69 12 ASP B N 1
ATOM 1568 C CA . ASP B 1 12 ? 1.181 -5.004 -14.656 1 97.69 12 ASP B CA 1
ATOM 1569 C C . ASP B 1 12 ? 1.051 -4.203 -13.359 1 97.69 12 ASP B C 1
ATOM 1571 O O . ASP B 1 12 ? 1.16 -2.975 -13.375 1 97.69 12 ASP B O 1
ATOM 1575 N N . GLN B 1 13 ? 0.779 -4.875 -12.25 1 98 13 GLN B N 1
ATOM 1576 C CA . GLN B 1 13 ? 0.625 -4.207 -10.961 1 98 13 GLN B CA 1
ATOM 1577 C C . GLN B 1 13 ? 1.917 -3.51 -10.547 1 98 13 GLN B C 1
ATOM 1579 O O . GLN B 1 13 ? 1.883 -2.428 -9.953 1 98 13 GLN B O 1
ATOM 1584 N N . THR B 1 14 ? 3.041 -4.129 -10.836 1 98.5 14 THR B N 1
ATOM 1585 C CA . THR B 1 14 ? 4.332 -3.537 -10.492 1 98.5 14 THR B CA 1
ATOM 1586 C C . THR B 1 14 ? 4.605 -2.301 -11.344 1 98.5 14 THR B C 1
ATOM 1588 O O . THR B 1 14 ? 5.09 -1.288 -10.836 1 98.5 14 THR B O 1
ATOM 1591 N N . LYS B 1 15 ? 4.273 -2.408 -12.609 1 97.19 15 LYS B N 1
ATOM 1592 C CA . LYS B 1 15 ? 4.43 -1.249 -13.484 1 97.19 15 LYS B CA 1
ATOM 1593 C C . LYS B 1 15 ? 3.627 -0.058 -12.961 1 97.19 15 LYS B C 1
ATOM 1595 O O . LYS B 1 15 ? 4.113 1.074 -12.969 1 97.19 15 LYS B O 1
ATOM 1600 N N . ARG B 1 16 ? 2.465 -0.253 -12.531 1 97.31 16 ARG B N 1
ATOM 1601 C CA . ARG B 1 16 ? 1.582 0.792 -12.023 1 97.31 16 ARG B CA 1
ATOM 1602 C C . ARG B 1 16 ? 2.176 1.455 -10.781 1 97.31 16 ARG B C 1
ATOM 1604 O O . ARG B 1 16 ? 2.137 2.68 -10.648 1 97.31 16 ARG B O 1
ATOM 1611 N N . VAL B 1 17 ? 2.721 0.631 -9.875 1 97.88 17 VAL B N 1
ATOM 1612 C CA . VAL B 1 17 ? 3.219 1.217 -8.633 1 97.88 17 VAL B CA 1
ATOM 1613 C C . VAL B 1 17 ? 4.551 1.918 -8.891 1 97.88 17 VAL B C 1
ATOM 1615 O O . VAL B 1 17 ? 4.848 2.947 -8.273 1 97.88 17 VAL B O 1
ATOM 1618 N N . LEU B 1 18 ? 5.375 1.386 -9.797 1 98.12 18 LEU B N 1
ATOM 1619 C CA . LEU B 1 18 ? 6.621 2.066 -10.133 1 98.12 18 LEU B CA 1
ATOM 1620 C C . LEU B 1 18 ? 6.348 3.428 -10.758 1 98.12 18 LEU B C 1
ATOM 1622 O O . LEU B 1 18 ? 6.992 4.418 -10.414 1 98.12 18 LEU B O 1
ATOM 1626 N N . TRP B 1 19 ? 5.359 3.492 -11.617 1 97.69 19 TRP B N 1
ATOM 1627 C CA . TRP B 1 19 ? 4.953 4.777 -12.172 1 97.69 19 TRP B CA 1
ATOM 1628 C C . TRP B 1 19 ? 4.461 5.715 -11.078 1 97.69 19 TRP B C 1
ATOM 1630 O O . TRP B 1 19 ? 4.836 6.891 -11.039 1 97.69 19 TRP B O 1
ATOM 1640 N N . SER B 1 20 ? 3.664 5.242 -10.195 1 98.06 20 SER B N 1
ATOM 1641 C CA . SER B 1 20 ? 3.023 6.043 -9.156 1 98.06 20 SER B CA 1
ATOM 1642 C C . SER B 1 20 ? 4.055 6.633 -8.203 1 98.06 20 SER B C 1
ATOM 1644 O O . SER B 1 20 ? 3.998 7.824 -7.875 1 98.06 20 SER B O 1
ATOM 1646 N N . ILE B 1 21 ? 5.027 5.801 -7.75 1 98 21 ILE B N 1
ATOM 1647 C CA . ILE B 1 21 ? 6.008 6.301 -6.793 1 98 21 ILE B CA 1
ATOM 1648 C C . ILE B 1 21 ? 6.895 7.344 -7.465 1 98 21 ILE B C 1
ATOM 1650 O O . ILE B 1 21 ? 7.32 8.312 -6.828 1 98 21 ILE B O 1
ATOM 1654 N N . ASN B 1 22 ? 7.195 7.121 -8.727 1 97.25 22 ASN B N 1
ATOM 1655 C CA . ASN B 1 22 ? 7.934 8.141 -9.461 1 97.25 22 ASN B CA 1
ATOM 1656 C C . ASN B 1 22 ? 7.184 9.469 -9.484 1 97.25 22 ASN B C 1
ATOM 1658 O O . ASN B 1 22 ? 7.773 10.523 -9.25 1 97.25 22 ASN B O 1
ATOM 1662 N N . ASN B 1 23 ? 5.906 9.438 -9.75 1 97.62 23 ASN B N 1
ATOM 1663 C CA . ASN B 1 23 ? 5.098 10.648 -9.773 1 97.62 23 ASN B CA 1
ATOM 1664 C C . ASN B 1 23 ? 5.031 11.305 -8.398 1 97.62 23 ASN B C 1
ATOM 1666 O O . ASN B 1 23 ? 5.082 12.531 -8.281 1 97.62 23 ASN B O 1
ATOM 1670 N N . VAL B 1 24 ? 4.895 10.508 -7.371 1 97.81 24 VAL B N 1
ATOM 1671 C CA . VAL B 1 24 ? 4.816 11.031 -6.012 1 97.81 24 VAL B CA 1
ATOM 1672 C C . VAL B 1 24 ? 6.098 11.789 -5.672 1 97.81 24 VAL B C 1
ATOM 1674 O O . VAL B 1 24 ? 6.051 12.875 -5.094 1 97.81 24 VAL B O 1
ATOM 1677 N N . ILE B 1 25 ? 7.246 11.234 -6.023 1 97.56 25 ILE B N 1
ATOM 1678 C CA . ILE B 1 25 ? 8.523 11.898 -5.789 1 97.56 25 ILE B CA 1
ATOM 1679 C C . ILE B 1 25 ? 8.562 13.227 -6.551 1 97.56 25 ILE B C 1
ATOM 1681 O O . ILE B 1 25 ? 9.016 14.242 -6.016 1 97.56 25 ILE B O 1
ATOM 1685 N N . ASP B 1 26 ? 8.016 13.25 -7.746 1 96.44 26 ASP B N 1
ATOM 1686 C CA . ASP B 1 26 ? 7.992 14.453 -8.57 1 96.44 26 ASP B CA 1
ATOM 1687 C C . ASP B 1 26 ? 7.086 15.523 -7.969 1 96.44 26 ASP B C 1
ATOM 1689 O O . ASP B 1 26 ? 7.277 16.719 -8.211 1 96.44 26 ASP B O 1
ATOM 1693 N N . CYS B 1 27 ? 6.145 15.156 -7.188 1 96.88 27 CYS B N 1
ATOM 1694 C CA . CYS B 1 27 ? 5.184 16.078 -6.578 1 96.88 27 CYS B CA 1
ATOM 1695 C C . CYS B 1 27 ? 5.809 16.812 -5.402 1 96.88 27 CYS B C 1
ATOM 1697 O O . CYS B 1 27 ? 5.254 17.797 -4.918 1 96.88 27 CYS B O 1
ATOM 1699 N N . ILE B 1 28 ? 6.918 16.375 -4.926 1 96.62 28 ILE B N 1
ATOM 1700 C CA . ILE B 1 28 ? 7.535 16.984 -3.744 1 96.62 28 ILE B CA 1
ATOM 1701 C C . ILE B 1 28 ? 8.352 18.203 -4.152 1 96.62 28 ILE B C 1
ATOM 1703 O O . ILE B 1 28 ? 9.328 18.078 -4.895 1 96.62 28 ILE B O 1
ATOM 1707 N N . SER B 1 29 ? 7.988 19.359 -3.668 1 95.12 29 SER B N 1
ATOM 1708 C CA . SER B 1 29 ? 8.727 20.594 -3.971 1 95.12 29 SER B CA 1
ATOM 1709 C C . SER B 1 29 ? 10.047 20.641 -3.207 1 95.12 29 SER B C 1
ATOM 1711 O O . SER B 1 29 ? 10.242 19.891 -2.25 1 95.12 29 SER B O 1
ATOM 1713 N N . ASP B 1 30 ? 10.938 21.516 -3.6 1 94.06 30 ASP B N 1
ATOM 1714 C CA . ASP B 1 30 ? 12.227 21.688 -2.939 1 94.06 30 ASP B CA 1
ATOM 1715 C C . ASP B 1 30 ? 12.047 22.094 -1.48 1 94.06 30 ASP B C 1
ATOM 1717 O O . ASP B 1 30 ? 12.844 21.719 -0.62 1 94.06 30 ASP B O 1
ATOM 1721 N N . GLU B 1 31 ? 11.023 22.812 -1.267 1 94.31 31 GLU B N 1
ATOM 1722 C CA . GLU B 1 31 ? 10.734 23.312 0.073 1 94.31 31 GLU B CA 1
ATOM 1723 C C . GLU B 1 31 ? 10.516 22.156 1.055 1 94.31 31 GLU B C 1
ATOM 1725 O O . GLU B 1 31 ? 10.898 22.25 2.223 1 94.31 31 GLU B O 1
ATOM 1730 N N . TYR B 1 32 ? 10.008 21.062 0.581 1 95.25 32 TYR B N 1
ATOM 1731 C CA . TYR B 1 32 ? 9.602 20 1.479 1 95.25 32 TYR B CA 1
ATOM 1732 C C . TYR B 1 32 ? 10.633 18.875 1.494 1 95.25 32 TYR B C 1
ATOM 1734 O O . TYR B 1 32 ? 10.586 17.984 2.352 1 95.25 32 TYR B O 1
ATOM 1742 N N . TRP B 1 33 ? 11.57 18.938 0.646 1 96.5 33 TRP B N 1
ATOM 1743 C CA . TRP B 1 33 ? 12.539 17.875 0.482 1 96.5 33 TRP B CA 1
ATOM 1744 C C . TRP B 1 33 ? 13.297 17.609 1.782 1 96.5 33 TRP B C 1
ATOM 1746 O O . TRP B 1 33 ? 13.539 16.469 2.152 1 96.5 33 TRP B O 1
ATOM 1756 N N . ASN B 1 34 ? 13.609 18.719 2.572 1 95.81 34 ASN B N 1
ATOM 1757 C CA . ASN B 1 34 ? 14.398 18.609 3.795 1 95.81 34 ASN B CA 1
ATOM 1758 C C . ASN B 1 34 ? 13.547 18.859 5.035 1 95.81 34 ASN B C 1
ATOM 1760 O O . ASN B 1 34 ? 14.07 18.953 6.145 1 95.81 34 ASN B O 1
ATOM 1764 N N . LYS B 1 35 ? 12.289 19 4.832 1 95 35 LYS B N 1
ATOM 1765 C CA . LYS B 1 35 ? 11.406 19.203 5.977 1 95 35 LYS B CA 1
ATOM 1766 C C . LYS B 1 35 ? 11.234 17.906 6.762 1 95 35 LYS B C 1
ATOM 1768 O O . LYS B 1 35 ? 11.086 16.828 6.176 1 95 35 LYS B O 1
ATOM 1773 N N . ASN B 1 36 ? 11.172 18.016 8.078 1 94.56 36 ASN B N 1
ATOM 1774 C CA . ASN B 1 36 ? 11.07 16.844 8.938 1 94.56 36 ASN B CA 1
ATOM 1775 C C . ASN B 1 36 ? 9.625 16.422 9.148 1 94.56 36 ASN B C 1
ATOM 1777 O O . ASN B 1 36 ? 8.75 17.25 9.375 1 94.56 36 ASN B O 1
ATOM 1781 N N . TYR B 1 37 ? 9.453 15.164 8.992 1 92.12 37 TYR B N 1
ATOM 1782 C CA . TYR B 1 37 ? 8.25 14.461 9.422 1 92.12 37 TYR B CA 1
ATOM 1783 C C . TYR B 1 37 ? 8.602 13.312 10.367 1 92.12 37 TYR B C 1
ATOM 1785 O O . TYR B 1 37 ? 9.328 12.391 9.992 1 92.12 37 TYR B O 1
ATOM 1793 N N . CYS B 1 38 ? 8.031 13.273 11.586 1 89.25 38 CYS B N 1
ATOM 1794 C CA . CYS B 1 38 ? 8.422 12.328 12.625 1 89.25 38 CYS B CA 1
ATOM 1795 C C . CYS B 1 38 ? 9.93 12.328 12.82 1 89.25 38 CYS B C 1
ATOM 1797 O O . CYS B 1 38 ? 10.562 11.266 12.781 1 89.25 38 CYS B O 1
ATOM 1799 N N . GLU B 1 39 ? 10.586 13.375 12.773 1 90.62 39 GLU B N 1
ATOM 1800 C CA . GLU B 1 39 ? 11.977 13.641 13.125 1 90.62 39 GLU B CA 1
ATOM 1801 C C . GLU B 1 39 ? 12.914 13.281 11.977 1 90.62 39 GLU B C 1
ATOM 1803 O O . GLU B 1 39 ? 14.133 13.258 12.141 1 90.62 39 GLU B O 1
ATOM 1808 N N . MET B 1 40 ? 12.43 12.914 10.859 1 95.75 40 MET B N 1
ATOM 1809 C CA . MET B 1 40 ? 13.25 12.562 9.703 1 95.75 40 MET B CA 1
ATOM 1810 C C . MET B 1 40 ? 12.859 13.398 8.484 1 95.75 40 MET B C 1
ATOM 1812 O O . MET B 1 40 ? 11.672 13.656 8.266 1 95.75 40 MET B O 1
ATOM 1816 N N . PRO B 1 41 ? 13.844 13.82 7.762 1 96.88 41 PRO B N 1
ATOM 1817 C CA . PRO B 1 41 ? 13.5 14.594 6.562 1 96.88 41 PRO B CA 1
ATOM 1818 C C . PRO B 1 41 ? 12.758 13.758 5.52 1 96.88 41 PRO B C 1
ATOM 1820 O O . PRO B 1 41 ? 12.938 12.539 5.453 1 96.88 41 PRO B O 1
ATOM 1823 N N . LEU B 1 42 ? 11.977 14.398 4.711 1 97.56 42 LEU B N 1
ATOM 1824 C CA . LEU B 1 42 ? 11.125 13.711 3.748 1 97.56 42 LEU B CA 1
ATOM 1825 C C . LEU B 1 42 ? 11.953 12.859 2.791 1 97.56 42 LEU B C 1
ATOM 1827 O O . LEU B 1 42 ? 11.555 11.758 2.428 1 97.56 42 LEU B O 1
ATOM 1831 N N . TRP B 1 43 ? 13.156 13.359 2.393 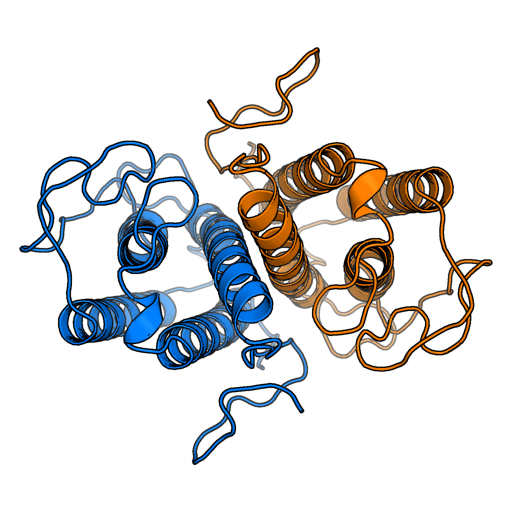1 98.19 43 TRP B N 1
ATOM 1832 C CA . TRP B 1 43 ? 13.984 12.57 1.478 1 98.19 43 TRP B CA 1
ATOM 1833 C C . TRP B 1 43 ? 14.359 11.234 2.1 1 98.19 43 TRP B C 1
ATOM 1835 O O . TRP B 1 43 ? 14.547 10.242 1.389 1 98.19 43 TRP B O 1
ATOM 1845 N N . LYS B 1 44 ? 14.508 11.203 3.367 1 98.44 44 LYS B N 1
ATOM 1846 C CA . LYS B 1 44 ? 14.898 9.961 4.023 1 98.44 44 LYS B CA 1
ATOM 1847 C C . LYS B 1 44 ? 13.758 8.945 4.016 1 98.44 44 LYS B C 1
ATOM 1849 O O . LYS B 1 44 ? 13.984 7.742 3.92 1 98.44 44 LYS B O 1
ATOM 1854 N N . HIS B 1 45 ? 12.484 9.414 4.145 1 98.12 45 HIS B N 1
ATOM 1855 C CA . HIS B 1 45 ? 11.328 8.555 3.949 1 98.12 45 HIS B CA 1
ATOM 1856 C C . HIS B 1 45 ? 11.312 7.957 2.547 1 98.12 45 HIS B C 1
ATOM 1858 O O . HIS B 1 45 ? 11 6.777 2.373 1 98.12 45 HIS B O 1
ATOM 1864 N N . ILE B 1 46 ? 11.602 8.789 1.562 1 98.62 46 ILE B N 1
ATOM 1865 C CA . ILE B 1 46 ? 11.672 8.32 0.182 1 98.62 46 ILE B CA 1
ATOM 1866 C C . ILE B 1 46 ? 12.773 7.273 0.047 1 98.62 46 ILE B C 1
ATOM 1868 O O . ILE B 1 46 ? 12.555 6.207 -0.53 1 98.62 46 ILE B O 1
ATOM 1872 N N . TYR B 1 47 ? 13.961 7.59 0.607 1 98.81 47 TYR B N 1
ATOM 1873 C CA . TYR B 1 47 ? 15.07 6.645 0.526 1 98.81 47 TYR B CA 1
ATOM 1874 C C . TYR B 1 47 ? 14.711 5.328 1.206 1 98.81 47 TYR B C 1
ATOM 1876 O O . TYR B 1 47 ? 14.992 4.25 0.672 1 98.81 47 TYR B O 1
ATOM 1884 N N . HIS B 1 48 ? 14.125 5.395 2.369 1 98.62 48 HIS B N 1
ATOM 1885 C CA . HIS B 1 48 ? 13.672 4.199 3.068 1 98.62 48 HIS B CA 1
ATOM 1886 C C . HIS B 1 48 ? 12.781 3.34 2.174 1 98.62 48 HIS B C 1
ATOM 1888 O O . HIS B 1 48 ? 12.953 2.121 2.105 1 98.62 48 HIS B O 1
ATOM 1894 N N . THR B 1 49 ? 11.836 3.975 1.53 1 98.69 49 THR B N 1
ATOM 1895 C CA . THR B 1 49 ? 10.883 3.311 0.649 1 98.69 49 THR B CA 1
ATOM 1896 C C . THR B 1 49 ? 11.609 2.637 -0.516 1 98.69 49 THR B C 1
ATOM 1898 O O . THR B 1 49 ? 11.398 1.449 -0.778 1 98.69 49 THR B O 1
ATOM 1901 N N . LEU B 1 50 ? 12.516 3.371 -1.179 1 98.81 50 LEU B N 1
ATOM 1902 C CA . LEU B 1 50 ? 13.219 2.871 -2.352 1 98.81 50 LEU B CA 1
ATOM 1903 C C . LEU B 1 50 ? 14.227 1.794 -1.962 1 98.81 50 LEU B C 1
ATOM 1905 O O . LEU B 1 50 ? 14.391 0.801 -2.676 1 98.81 50 LEU B O 1
ATOM 1909 N N . HIS B 1 51 ? 14.883 1.999 -0.864 1 98.81 51 HIS B N 1
ATOM 1910 C CA . HIS B 1 51 ? 15.867 1.033 -0.388 1 98.81 51 HIS B CA 1
ATOM 1911 C C . HIS B 1 51 ? 15.211 -0.31 -0.077 1 98.81 51 HIS B C 1
ATOM 1913 O O . HIS B 1 51 ? 15.75 -1.362 -0.427 1 98.81 51 HIS B O 1
ATOM 1919 N N . SER B 1 52 ? 14.094 -0.265 0.595 1 98.5 52 SER B N 1
ATOM 1920 C CA . SER B 1 52 ? 13.367 -1.503 0.858 1 98.5 52 SER B CA 1
ATOM 1921 C C . SER B 1 52 ? 12.969 -2.193 -0.44 1 98.5 52 SER B C 1
ATOM 1923 O O . SER B 1 52 ? 13.109 -3.41 -0.573 1 98.5 52 SER B O 1
ATOM 1925 N N . LEU B 1 53 ? 12.438 -1.436 -1.364 1 98.62 53 LEU B N 1
ATOM 1926 C CA . LEU B 1 53 ? 12.086 -1.976 -2.674 1 98.62 53 LEU B CA 1
ATOM 1927 C C . LEU B 1 53 ? 13.281 -2.668 -3.314 1 98.62 53 LEU B C 1
ATOM 1929 O O . LEU B 1 53 ? 13.164 -3.797 -3.797 1 98.62 53 LEU B O 1
ATOM 1933 N N . ASP B 1 54 ? 14.406 -2.037 -3.295 1 98.56 54 ASP B N 1
ATOM 1934 C CA . ASP B 1 54 ? 15.641 -2.527 -3.895 1 98.56 54 ASP B CA 1
ATOM 1935 C C . ASP B 1 54 ? 16.094 -3.824 -3.229 1 98.56 54 ASP B C 1
ATOM 1937 O O . ASP B 1 54 ? 16.438 -4.793 -3.91 1 98.56 54 ASP B O 1
ATOM 1941 N N . LYS B 1 55 ? 16.062 -3.863 -2.018 1 98.25 55 LYS B N 1
ATOM 1942 C CA . LYS B 1 55 ? 16.625 -4.957 -1.235 1 98.25 55 LYS B CA 1
ATOM 1943 C C . LYS B 1 55 ? 15.672 -6.148 -1.188 1 98.25 55 LYS B C 1
ATOM 1945 O O . LYS B 1 55 ? 16.094 -7.297 -1.334 1 98.25 55 LYS B O 1
ATOM 1950 N N . TRP B 1 56 ? 14.359 -5.887 -1.092 1 98.5 56 TRP B N 1
ATOM 1951 C CA . TRP B 1 56 ? 13.461 -6.949 -0.651 1 98.5 56 TRP B CA 1
ATOM 1952 C C . TRP B 1 56 ? 12.648 -7.496 -1.819 1 98.5 56 TRP B C 1
ATOM 1954 O O . TRP B 1 56 ? 12.078 -8.586 -1.733 1 98.5 56 TRP B O 1
ATOM 1964 N N . TYR B 1 57 ? 12.578 -6.777 -2.912 1 98.69 57 TYR B N 1
ATOM 1965 C CA . TYR B 1 57 ? 11.688 -7.195 -3.99 1 98.69 57 TYR B CA 1
ATOM 1966 C C . TYR B 1 57 ? 12.172 -8.492 -4.629 1 98.69 57 TYR B C 1
ATOM 1968 O O . TYR B 1 57 ? 11.367 -9.336 -5.016 1 98.69 57 TYR B O 1
ATOM 1976 N N . ILE B 1 58 ? 13.477 -8.633 -4.758 1 98.06 58 ILE B N 1
ATOM 1977 C CA . ILE B 1 58 ? 14.055 -9.766 -5.473 1 98.06 58 ILE B CA 1
ATOM 1978 C C . ILE B 1 58 ? 14.602 -10.781 -4.469 1 98.06 58 ILE B C 1
ATOM 1980 O O . ILE B 1 58 ? 14.07 -11.891 -4.352 1 98.06 58 ILE B O 1
ATOM 1984 N N . ASN B 1 59 ? 15.609 -10.453 -3.672 1 98.25 59 ASN B N 1
ATOM 1985 C CA . ASN B 1 59 ? 16.219 -11.336 -2.691 1 98.25 59 ASN B CA 1
ATOM 1986 C C . ASN B 1 59 ? 16.984 -10.555 -1.626 1 98.25 59 ASN B C 1
ATOM 1988 O O . ASN B 1 59 ? 18.125 -10.148 -1.843 1 98.25 59 ASN B O 1
ATOM 1992 N N . PRO B 1 60 ? 16.359 -10.406 -0.444 1 97.94 60 PRO B N 1
ATOM 1993 C CA . PRO B 1 60 ? 17 -9.594 0.6 1 97.94 60 PRO B CA 1
ATOM 1994 C C . PRO B 1 60 ? 18.266 -10.242 1.159 1 97.94 60 PRO B C 1
ATOM 1996 O O . PRO B 1 60 ? 19.047 -9.578 1.847 1 97.94 60 PRO B O 1
ATOM 1999 N N . ARG B 1 61 ? 18.422 -11.5 0.854 1 97.94 61 ARG B N 1
ATOM 2000 C CA . ARG B 1 61 ? 19.578 -12.203 1.403 1 97.94 61 ARG B CA 1
ATOM 2001 C C . ARG B 1 61 ? 20.75 -12.156 0.434 1 97.94 61 ARG B C 1
ATOM 2003 O O . ARG B 1 61 ? 21.875 -12.547 0.789 1 97.94 61 ARG B O 1
ATOM 2010 N N . ASN B 1 62 ? 20.594 -11.852 -0.706 1 97.12 62 ASN B N 1
ATOM 2011 C CA . ASN B 1 62 ? 21.609 -11.625 -1.734 1 97.12 62 ASN B CA 1
ATOM 2012 C C . ASN B 1 62 ? 21.5 -10.219 -2.32 1 97.12 62 ASN B C 1
ATOM 2014 O O . ASN B 1 62 ? 20.984 -10.039 -3.426 1 97.12 62 ASN B O 1
ATOM 2018 N N . TYR B 1 63 ? 21.984 -9.289 -1.596 1 96.94 63 TYR B N 1
ATOM 2019 C CA . TYR B 1 63 ? 21.797 -7.883 -1.938 1 96.94 63 TYR B CA 1
ATOM 2020 C C . TYR B 1 63 ? 23.062 -7.086 -1.672 1 96.94 63 TYR B C 1
ATOM 2022 O O . TYR B 1 63 ? 23.719 -7.27 -0.64 1 96.94 63 TYR B O 1
ATOM 2030 N N . LEU B 1 64 ? 23.438 -6.246 -2.621 1 96.56 64 LEU B N 1
ATOM 2031 C CA . LEU B 1 64 ? 24.531 -5.305 -2.467 1 96.56 64 LEU B CA 1
ATOM 2032 C C . LEU B 1 64 ? 24.016 -3.883 -2.281 1 96.56 64 LEU B C 1
ATOM 2034 O O . LEU B 1 64 ? 23.281 -3.375 -3.123 1 96.56 64 LEU B O 1
ATOM 2038 N N . GLU B 1 65 ? 24.469 -3.307 -1.233 1 97.88 65 GLU B N 1
ATOM 2039 C CA . GLU B 1 65 ? 24.062 -1.934 -0.955 1 97.88 65 GLU B CA 1
ATOM 2040 C C . GLU B 1 65 ? 24.547 -0.978 -2.037 1 97.88 65 GLU B C 1
ATOM 2042 O O . GLU B 1 65 ? 25.641 -1.166 -2.594 1 97.88 65 GLU B O 1
ATOM 2047 N N . PRO B 1 66 ? 23.672 0.054 -2.326 1 97.5 66 PRO B N 1
ATOM 2048 C CA . PRO B 1 66 ? 24.219 1.07 -3.223 1 97.5 66 PRO B CA 1
ATOM 2049 C C . PRO B 1 66 ? 25.453 1.766 -2.639 1 97.5 66 PRO B C 1
ATOM 2051 O O . PRO B 1 66 ? 25.578 1.893 -1.418 1 97.5 66 PRO B O 1
ATOM 2054 N N . SER B 1 67 ? 26.266 2.346 -3.533 1 97.06 67 SER B N 1
ATOM 2055 C CA . SER B 1 67 ? 27.594 2.838 -3.139 1 97.06 67 SER B CA 1
ATOM 2056 C C . SER B 1 67 ? 27.469 4.008 -2.168 1 97.06 67 SER B C 1
ATOM 2058 O O . SER B 1 67 ? 28.359 4.215 -1.329 1 97.06 67 SER B O 1
ATOM 2060 N N . PHE B 1 68 ? 26.438 4.699 -2.203 1 97.94 68 PHE B N 1
ATOM 2061 C CA . PHE B 1 68 ? 26.312 5.895 -1.381 1 97.94 68 PHE B CA 1
ATOM 2062 C C . PHE B 1 68 ? 25.719 5.551 -0.017 1 97.94 68 PHE B C 1
ATOM 2064 O O . PHE B 1 68 ? 25.625 6.414 0.859 1 97.94 68 PHE B O 1
ATOM 2071 N N . HIS B 1 69 ? 25.25 4.34 0.212 1 98.31 69 HIS B N 1
ATOM 2072 C CA . HIS B 1 69 ? 24.609 3.943 1.461 1 98.31 69 HIS B CA 1
ATOM 2073 C C . HIS B 1 69 ? 25.609 3.889 2.604 1 98.31 69 HIS B C 1
ATOM 2075 O O . HIS B 1 69 ? 26.734 3.4 2.43 1 98.31 69 HIS B O 1
ATOM 2081 N N . ILE B 1 70 ? 25.234 4.434 3.713 1 98 70 ILE B N 1
ATOM 2082 C CA . ILE B 1 70 ? 25.969 4.238 4.965 1 98 70 ILE B CA 1
ATOM 2083 C C . ILE B 1 70 ? 25.062 3.551 5.98 1 98 70 ILE B C 1
ATOM 2085 O O . ILE B 1 70 ? 23.844 3.504 5.805 1 98 70 ILE B O 1
ATOM 2089 N N . LYS B 1 71 ? 25.719 3.023 6.988 1 96.75 71 LYS B N 1
ATOM 2090 C CA . LYS B 1 71 ? 24.969 2.275 8 1 96.75 71 LYS B CA 1
ATOM 2091 C C . LYS B 1 71 ? 23.797 3.086 8.531 1 96.75 71 LYS B C 1
ATOM 2093 O O . LYS B 1 71 ? 23.953 4.262 8.875 1 96.75 71 LYS B O 1
ATOM 2098 N N . ASP B 1 72 ? 22.531 2.518 8.5 1 96.88 72 ASP B N 1
ATOM 2099 C CA . ASP B 1 72 ? 21.297 3.016 9.125 1 96.88 72 ASP B CA 1
ATOM 2100 C C . ASP B 1 72 ? 20.719 4.188 8.336 1 96.88 72 ASP B C 1
ATOM 2102 O O . ASP B 1 72 ? 19.797 4.859 8.797 1 96.88 72 ASP B O 1
ATOM 2106 N N . LEU B 1 73 ? 21.266 4.43 7.156 1 98 73 LEU B N 1
ATOM 2107 C CA . LEU B 1 73 ? 20.734 5.531 6.359 1 98 73 LEU B CA 1
ATOM 2108 C C . LEU B 1 73 ? 19.266 5.309 6.023 1 98 73 LEU B C 1
ATOM 2110 O O . LEU B 1 73 ? 18.484 6.262 5.965 1 98 73 LEU B O 1
ATOM 2114 N N . ASN B 1 74 ? 18.844 4.094 5.859 1 97.44 74 ASN B N 1
ATOM 2115 C CA . ASN B 1 74 ? 17.484 3.75 5.488 1 97.44 74 ASN B CA 1
ATOM 2116 C C . ASN B 1 74 ? 16.578 3.645 6.711 1 97.44 74 ASN B C 1
ATOM 2118 O O . ASN B 1 74 ? 15.375 3.414 6.582 1 97.44 74 ASN B O 1
ATOM 2122 N N . ASN B 1 75 ? 17.188 3.658 7.867 1 96.88 75 ASN B N 1
ATOM 2123 C CA . ASN B 1 75 ? 16.453 3.465 9.109 1 96.88 75 ASN B CA 1
ATOM 2124 C C . ASN B 1 75 ? 15.797 4.758 9.578 1 96.88 75 ASN B C 1
ATOM 2126 O O . ASN B 1 75 ? 16.484 5.715 9.938 1 96.88 75 ASN B O 1
ATOM 2130 N N . LEU B 1 76 ? 14.492 4.816 9.68 1 95.44 76 LEU B N 1
ATOM 2131 C CA . LEU B 1 76 ? 13.75 6.035 9.992 1 95.44 76 LEU B CA 1
ATOM 2132 C C . LEU B 1 76 ? 13.789 6.32 11.492 1 95.44 76 LEU B C 1
ATOM 2134 O O . LEU B 1 76 ? 13.258 7.336 11.945 1 95.44 76 LEU B O 1
ATOM 2138 N N . ASP B 1 77 ? 14.453 5.5 12.258 1 93.06 77 ASP B N 1
ATOM 2139 C CA . ASP B 1 77 ? 14.57 5.711 13.703 1 93.06 77 ASP B CA 1
ATOM 2140 C C . ASP B 1 77 ? 15.938 6.273 14.062 1 93.06 77 ASP B C 1
ATOM 2142 O O . ASP B 1 77 ? 16.188 6.621 15.219 1 93.06 77 ASP B O 1
ATOM 2146 N N . ILE B 1 78 ? 16.766 6.34 13.125 1 95.94 78 ILE B N 1
ATOM 2147 C CA . ILE B 1 78 ? 18.141 6.746 13.406 1 95.94 78 ILE B CA 1
ATOM 2148 C C . ILE B 1 78 ? 18.5 7.965 12.555 1 95.94 78 ILE B C 1
ATOM 2150 O O . ILE B 1 78 ? 18.469 7.902 11.32 1 95.94 78 ILE B O 1
ATOM 2154 N N . LYS B 1 79 ? 18.859 9.062 13.195 1 94.75 79 LYS B N 1
ATOM 2155 C CA . LYS B 1 79 ? 19.281 10.281 12.5 1 94.75 79 LYS B CA 1
ATOM 2156 C C . LYS B 1 79 ? 20.625 10.078 11.812 1 94.75 79 LYS B C 1
ATOM 2158 O O . LYS B 1 79 ? 21.438 9.266 12.258 1 94.75 79 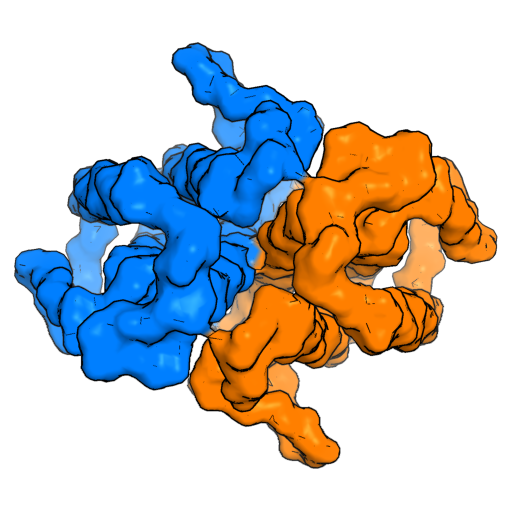LYS B O 1
ATOM 2163 N N . THR B 1 80 ? 20.766 10.719 10.703 1 92.81 80 THR B N 1
ATOM 2164 C CA . THR B 1 80 ? 22.016 10.664 9.969 1 92.81 80 THR B CA 1
ATOM 2165 C C . THR B 1 80 ? 22.453 12.062 9.531 1 92.81 80 THR B C 1
ATOM 2167 O O . THR B 1 80 ? 21.625 12.961 9.406 1 92.81 80 THR B O 1
ATOM 2170 N N . ASP B 1 81 ? 23.766 12.281 9.328 1 92.81 81 ASP B N 1
ATOM 2171 C CA . ASP B 1 81 ? 24.281 13.555 8.836 1 92.81 81 ASP B CA 1
ATOM 2172 C C . ASP B 1 81 ? 24.266 13.609 7.312 1 92.81 81 ASP B C 1
ATOM 2174 O O . ASP B 1 81 ? 24.281 14.695 6.727 1 92.81 81 ASP B O 1
ATOM 2178 N N . LYS B 1 82 ? 24.281 12.516 6.734 1 96.19 82 LYS B N 1
ATOM 2179 C CA . LYS B 1 82 ? 24.281 12.461 5.277 1 96.19 82 LYS B CA 1
ATOM 2180 C C . LYS B 1 82 ? 22.938 12.922 4.711 1 96.19 82 LYS B C 1
ATOM 2182 O O . LYS B 1 82 ? 21.891 12.578 5.25 1 96.19 82 LYS B O 1
ATOM 2187 N N . VAL B 1 83 ? 23.031 13.695 3.645 1 96.69 83 VAL B N 1
ATOM 2188 C CA . VAL B 1 83 ? 21.828 14.188 2.957 1 96.69 83 VAL B CA 1
ATOM 2189 C C . VAL B 1 83 ? 21.844 13.703 1.508 1 96.69 83 VAL B C 1
ATOM 2191 O O . VAL B 1 83 ? 22.875 13.75 0.835 1 96.69 83 VAL B O 1
ATOM 2194 N N . LEU B 1 84 ? 20.734 13.156 1.048 1 97.75 84 LEU B N 1
ATOM 2195 C CA . LEU B 1 84 ? 20.594 12.75 -0.346 1 97.75 84 LEU B CA 1
ATOM 2196 C C . LEU B 1 84 ? 19.797 13.773 -1.139 1 97.75 84 LEU B C 1
ATOM 2198 O O . LEU B 1 84 ? 18.75 14.234 -0.683 1 97.75 84 LEU B O 1
ATOM 2202 N N . SER B 1 85 ? 20.344 14.094 -2.285 1 97.06 85 SER B N 1
ATOM 2203 C CA . SER B 1 85 ? 19.641 15.031 -3.158 1 97.06 85 SER B CA 1
ATOM 2204 C C . SER B 1 85 ? 18.547 14.344 -3.951 1 97.06 85 SER B C 1
ATOM 2206 O O . SER B 1 85 ? 18.531 13.117 -4.066 1 97.06 85 SER B O 1
ATOM 2208 N N . ARG B 1 86 ? 17.688 15.164 -4.508 1 97.31 86 ARG B N 1
ATOM 2209 C CA . ARG B 1 86 ? 16.625 14.656 -5.367 1 97.31 86 ARG B CA 1
ATOM 2210 C C . ARG B 1 86 ? 17.203 13.922 -6.574 1 97.31 86 ARG B C 1
ATOM 2212 O O . ARG B 1 86 ? 16.719 12.844 -6.938 1 97.31 86 ARG B O 1
ATOM 2219 N N . ASN B 1 87 ? 18.188 14.484 -7.16 1 97.31 87 ASN B N 1
ATOM 2220 C CA . ASN B 1 87 ? 18.812 13.875 -8.328 1 97.31 87 ASN B CA 1
ATOM 2221 C C . ASN B 1 87 ? 19.406 12.508 -7.988 1 97.31 87 ASN B C 1
ATOM 2223 O O . ASN B 1 87 ? 19.297 11.57 -8.773 1 97.31 87 ASN B O 1
ATOM 2227 N N . GLU B 1 88 ? 20.031 12.406 -6.867 1 98 88 GLU B N 1
ATOM 2228 C CA . GLU B 1 88 ? 20.609 11.133 -6.434 1 98 88 GLU B CA 1
ATOM 2229 C C . GLU B 1 88 ? 19.531 10.07 -6.262 1 98 88 GLU B C 1
ATOM 2231 O O . GLU B 1 88 ? 19.703 8.93 -6.715 1 98 88 GLU B O 1
ATOM 2236 N N . LEU B 1 89 ? 18.422 10.43 -5.672 1 98.44 89 LEU B N 1
ATOM 2237 C CA . LEU B 1 89 ? 17.359 9.469 -5.414 1 98.44 89 LEU B CA 1
ATOM 2238 C C . LEU B 1 89 ? 16.625 9.117 -6.699 1 98.44 89 LEU B C 1
ATOM 2240 O O . LEU B 1 89 ? 16.172 7.98 -6.871 1 98.44 89 LEU B O 1
ATOM 2244 N N . LYS B 1 90 ? 16.5 10.055 -7.602 1 98 90 LYS B N 1
ATOM 2245 C CA . LYS B 1 90 ? 15.891 9.766 -8.891 1 98 90 LYS B CA 1
ATOM 2246 C C . LYS B 1 90 ? 16.75 8.812 -9.711 1 98 90 LYS B C 1
ATOM 2248 O O . LYS B 1 90 ? 16.234 7.906 -10.375 1 98 90 LYS B O 1
ATOM 2253 N N . HIS B 1 91 ? 17.984 9.031 -9.695 1 98.31 91 HIS B N 1
ATOM 2254 C CA . HIS B 1 91 ? 18.906 8.117 -10.375 1 98.31 91 HIS B CA 1
ATOM 2255 C C . HIS B 1 91 ? 18.844 6.723 -9.758 1 98.31 91 HIS B C 1
ATOM 2257 O O . HIS B 1 91 ? 18.859 5.723 -10.477 1 98.31 91 HIS B O 1
ATOM 2263 N N . TYR B 1 92 ? 18.891 6.688 -8.422 1 98.69 92 TYR B N 1
ATOM 2264 C CA . TYR B 1 92 ? 18.766 5.422 -7.707 1 98.69 92 TYR B CA 1
ATOM 2265 C C . TYR B 1 92 ? 17.469 4.703 -8.094 1 98.69 92 TYR B C 1
ATOM 2267 O O . TYR B 1 92 ? 17.484 3.51 -8.391 1 98.69 92 TYR B O 1
ATOM 2275 N N . PHE B 1 93 ? 16.391 5.465 -8.195 1 98.81 93 PHE B N 1
ATOM 2276 C CA . PHE B 1 93 ? 15.102 4.898 -8.57 1 98.81 93 PHE B CA 1
ATOM 2277 C C . PHE B 1 93 ? 15.156 4.289 -9.969 1 98.81 93 PHE B C 1
ATOM 2279 O O . PHE B 1 93 ? 14.656 3.188 -10.195 1 98.81 93 PHE B O 1
ATOM 2286 N N . ARG B 1 94 ? 15.727 4.969 -10.898 1 98.44 94 ARG B N 1
ATOM 2287 C CA . ARG B 1 94 ? 15.828 4.461 -12.258 1 98.44 94 ARG B CA 1
ATOM 2288 C C . ARG B 1 94 ? 16.609 3.148 -12.305 1 98.44 94 ARG B C 1
ATOM 2290 O O . ARG B 1 94 ? 16.266 2.248 -13.07 1 98.44 94 ARG B O 1
ATOM 2297 N N . SER B 1 95 ? 17.609 3.082 -11.516 1 98.44 95 SER B N 1
ATOM 2298 C CA . SER B 1 95 ? 18.375 1.851 -11.453 1 98.44 95 SER B CA 1
ATOM 2299 C C . SER B 1 95 ? 17.562 0.703 -10.883 1 98.44 95 SER B C 1
ATOM 2301 O O . SER B 1 95 ? 17.641 -0.428 -11.367 1 98.44 95 SER B O 1
ATOM 2303 N N . ILE B 1 96 ? 16.828 0.949 -9.805 1 98.69 96 ILE B N 1
ATOM 2304 C CA . ILE B 1 96 ? 15.953 -0.052 -9.195 1 98.69 96 ILE B CA 1
ATOM 2305 C C . ILE B 1 96 ? 14.914 -0.52 -10.219 1 98.69 96 ILE B C 1
ATOM 2307 O O . ILE B 1 96 ? 14.695 -1.722 -10.383 1 98.69 96 ILE B O 1
ATOM 2311 N N . GLU B 1 97 ? 14.305 0.47 -10.875 1 98.56 97 GLU B N 1
ATOM 2312 C CA . GLU B 1 97 ? 13.281 0.177 -11.867 1 98.56 97 GLU B CA 1
ATOM 2313 C C . GLU B 1 97 ? 13.82 -0.754 -12.953 1 98.56 97 GLU B C 1
ATOM 2315 O O . GLU B 1 97 ? 13.148 -1.713 -13.344 1 98.56 97 GLU B O 1
ATOM 2320 N N . LYS B 1 98 ? 14.961 -0.47 -13.453 1 98.31 98 LYS B N 1
ATOM 2321 C CA . LYS B 1 98 ? 15.586 -1.306 -14.469 1 98.31 98 LYS B CA 1
ATOM 2322 C C . LYS B 1 98 ? 15.797 -2.73 -13.969 1 98.31 98 LYS B C 1
ATOM 2324 O O . LYS B 1 98 ? 15.492 -3.695 -14.672 1 98.31 98 LYS B O 1
ATOM 2329 N N . ARG B 1 99 ? 16.312 -2.891 -12.773 1 97.88 99 ARG B N 1
ATOM 2330 C CA . ARG B 1 99 ? 16.578 -4.207 -12.195 1 97.88 99 ARG B CA 1
ATOM 2331 C C . ARG B 1 99 ? 15.281 -4.98 -11.984 1 97.88 99 ARG B C 1
ATOM 2333 O O . ARG B 1 99 ? 15.211 -6.176 -12.281 1 97.88 99 ARG B O 1
ATOM 2340 N N . ILE B 1 100 ? 14.273 -4.32 -11.492 1 98.56 100 ILE B N 1
ATOM 2341 C CA . ILE B 1 100 ? 12.984 -4.961 -11.234 1 98.56 100 ILE B CA 1
ATOM 2342 C C . ILE B 1 100 ? 12.352 -5.402 -12.547 1 98.56 100 ILE B C 1
ATOM 2344 O O . ILE B 1 100 ? 11.828 -6.516 -12.648 1 98.56 100 ILE B O 1
ATOM 2348 N N . ASN B 1 101 ? 12.438 -4.543 -13.562 1 98.31 101 ASN B N 1
ATOM 2349 C CA . ASN B 1 101 ? 11.883 -4.906 -14.859 1 98.31 101 ASN B CA 1
ATOM 2350 C C . ASN B 1 101 ? 12.594 -6.117 -15.453 1 98.31 101 ASN B C 1
ATOM 2352 O O . ASN B 1 101 ? 11.945 -7.004 -16.016 1 98.31 101 ASN B O 1
ATOM 2356 N N . GLN B 1 102 ? 13.867 -6.16 -15.352 1 98.5 102 GLN B N 1
ATOM 2357 C CA . GLN B 1 102 ? 14.625 -7.312 -15.82 1 98.5 102 GLN B CA 1
ATOM 2358 C C . GLN B 1 102 ? 14.219 -8.578 -15.07 1 98.5 102 GLN B C 1
ATOM 2360 O O . GLN B 1 102 ? 14.047 -9.641 -15.68 1 98.5 102 GLN B O 1
ATOM 2365 N N . TYR B 1 103 ? 14.148 -8.484 -13.805 1 98.5 103 TYR B N 1
ATOM 2366 C CA . TYR B 1 103 ? 13.727 -9.594 -12.969 1 98.5 103 TYR B CA 1
ATOM 2367 C C . TYR B 1 103 ? 12.336 -10.086 -13.367 1 98.5 103 TYR B C 1
ATOM 2369 O O . TYR B 1 103 ? 12.125 -11.289 -13.547 1 98.5 103 TYR B O 1
ATOM 2377 N N . LEU B 1 104 ? 11.422 -9.141 -13.523 1 98.31 104 LEU B N 1
ATOM 2378 C CA . LEU B 1 104 ? 10.055 -9.484 -13.891 1 98.31 104 LEU B CA 1
ATOM 2379 C C . LEU B 1 104 ? 10.008 -10.211 -15.234 1 98.31 104 LEU B C 1
ATOM 2381 O O . LEU B 1 104 ? 9.219 -11.141 -15.422 1 98.31 104 LEU B O 1
ATOM 2385 N N . ASN B 1 105 ? 10.797 -9.773 -16.125 1 97.81 105 ASN B N 1
ATOM 2386 C CA . ASN B 1 105 ? 10.852 -10.391 -17.453 1 97.81 105 ASN B CA 1
ATOM 2387 C C . ASN B 1 105 ? 11.391 -11.82 -17.375 1 97.81 105 ASN B C 1
ATOM 2389 O O . ASN B 1 105 ? 11.156 -12.617 -18.281 1 97.81 105 ASN B O 1
ATOM 2393 N N . SER B 1 106 ? 12.102 -12.133 -16.312 1 97.75 106 SER B N 1
ATOM 2394 C CA . SER B 1 106 ? 12.695 -13.461 -16.172 1 97.75 106 SER B CA 1
ATOM 2395 C C . SER B 1 106 ? 11.773 -14.398 -15.406 1 97.75 106 SER B C 1
ATOM 2397 O O . SER B 1 106 ? 12.023 -15.609 -15.344 1 97.75 106 SER B O 1
ATOM 2399 N N . LEU B 1 107 ? 10.742 -13.914 -14.812 1 97.62 107 LEU B N 1
ATOM 2400 C CA . LEU B 1 107 ? 9.859 -14.703 -13.969 1 97.62 107 LEU B CA 1
ATOM 2401 C C . LEU B 1 107 ? 8.875 -15.516 -14.812 1 97.62 107 LEU B C 1
ATOM 2403 O O . LEU B 1 107 ? 8.391 -15.039 -15.836 1 97.62 107 LEU B O 1
ATOM 2407 N N . THR B 1 108 ? 8.688 -16.703 -14.406 1 97.69 108 THR B N 1
ATOM 2408 C CA . THR B 1 108 ? 7.605 -17.547 -14.883 1 97.69 108 THR B CA 1
ATOM 2409 C C . THR B 1 108 ? 6.789 -18.094 -13.711 1 97.69 108 THR B C 1
ATOM 2411 O O . THR B 1 108 ? 7.262 -18.109 -12.578 1 97.69 108 THR B O 1
ATOM 2414 N N . ASP B 1 109 ? 5.555 -18.484 -13.984 1 96.94 109 ASP B N 1
ATOM 2415 C CA . ASP B 1 109 ? 4.668 -18.922 -12.914 1 96.94 109 ASP B CA 1
ATOM 2416 C C . ASP B 1 109 ? 5.277 -20.094 -12.148 1 96.94 109 ASP B C 1
ATOM 2418 O O . ASP B 1 109 ? 5.055 -20.234 -10.945 1 96.94 109 ASP B O 1
ATOM 2422 N N . ASP B 1 110 ? 6.059 -20.906 -12.789 1 97 110 ASP B N 1
ATOM 2423 C CA . ASP B 1 110 ? 6.547 -22.141 -12.195 1 97 110 ASP B CA 1
ATOM 2424 C C . ASP B 1 110 ? 7.609 -21.859 -11.133 1 97 110 ASP B C 1
ATOM 2426 O O . ASP B 1 110 ? 7.926 -22.719 -10.32 1 97 110 ASP B O 1
ATOM 2430 N N . ILE B 1 111 ? 8.141 -20.609 -11.117 1 98 111 ILE B N 1
ATOM 2431 C CA . ILE B 1 111 ? 9.203 -20.375 -10.148 1 98 111 ILE B CA 1
ATOM 2432 C C . ILE B 1 111 ? 8.727 -19.391 -9.078 1 98 111 ILE B C 1
ATOM 2434 O O . ILE B 1 111 ? 9.445 -19.109 -8.117 1 98 111 ILE B O 1
ATOM 2438 N N . LEU B 1 112 ? 7.543 -18.875 -9.188 1 98.25 112 LEU B N 1
ATOM 2439 C CA . LEU B 1 112 ? 7.027 -17.891 -8.242 1 98.25 112 LEU B CA 1
ATOM 2440 C C . LEU B 1 112 ? 6.98 -18.469 -6.832 1 98.25 112 LEU B C 1
ATOM 2442 O O . LEU B 1 112 ? 7.238 -17.75 -5.855 1 98.25 112 LEU B O 1
ATOM 2446 N N . LEU B 1 113 ? 6.699 -19.766 -6.719 1 98.31 113 LEU B N 1
ATOM 2447 C CA . LEU B 1 113 ? 6.574 -20.375 -5.402 1 98.31 113 LEU B CA 1
ATOM 2448 C C . LEU B 1 113 ? 7.883 -21.031 -4.977 1 98.31 113 LEU B C 1
ATOM 2450 O O . LEU B 1 113 ? 7.926 -21.766 -3.988 1 98.31 113 LEU B O 1
ATOM 2454 N N . THR B 1 114 ? 8.938 -20.75 -5.719 1 98.38 114 THR B N 1
ATOM 2455 C CA . THR B 1 114 ? 10.266 -21.188 -5.285 1 98.38 114 THR B CA 1
ATOM 2456 C C . THR B 1 114 ? 10.984 -20.078 -4.539 1 98.38 114 THR B C 1
ATOM 2458 O O . THR B 1 114 ? 10.68 -18.891 -4.734 1 98.38 114 THR B O 1
ATOM 2461 N N . LYS B 1 115 ? 11.883 -20.516 -3.711 1 98 115 LYS B N 1
ATOM 2462 C CA . LYS B 1 115 ? 12.648 -19.578 -2.904 1 98 115 LYS B CA 1
ATOM 2463 C C . LYS B 1 115 ? 13.961 -19.219 -3.59 1 98 115 LYS B C 1
ATOM 2465 O O . LYS B 1 115 ? 14.648 -20.078 -4.129 1 98 115 LYS B O 1
ATOM 2470 N N . PRO B 1 116 ? 14.242 -17.812 -3.611 1 97.69 116 PRO B N 1
ATOM 2471 C CA . PRO B 1 116 ? 15.586 -17.469 -4.059 1 97.69 116 PRO B CA 1
ATOM 2472 C C . PRO B 1 116 ? 16.672 -18.062 -3.168 1 97.69 116 PRO B C 1
ATOM 2474 O O . PRO B 1 116 ? 16.391 -18.562 -2.08 1 97.69 116 PRO B O 1
ATOM 2477 N N . LYS B 1 117 ? 17.891 -18.016 -3.68 1 96.88 117 LYS B N 1
ATOM 2478 C CA . LYS B 1 117 ? 19.031 -18.594 -2.969 1 96.88 117 LYS B CA 1
ATOM 2479 C C . LYS B 1 117 ? 19.125 -18.047 -1.551 1 96.88 117 LYS B C 1
ATOM 2481 O O . LYS B 1 117 ? 19.156 -16.828 -1.353 1 96.88 117 LYS B O 1
ATOM 2486 N N . ASN B 1 118 ? 19.156 -18.922 -0.497 1 97.38 118 ASN B N 1
ATOM 2487 C CA . ASN B 1 118 ? 19.375 -18.641 0.917 1 97.38 118 ASN B CA 1
ATOM 2488 C C . ASN B 1 118 ? 18.25 -17.781 1.493 1 97.38 118 ASN B C 1
ATOM 2490 O O . ASN B 1 118 ? 18.453 -17.031 2.445 1 97.38 118 ASN B O 1
ATOM 2494 N N . CYS B 1 119 ? 17.109 -17.75 0.883 1 97.38 119 CYS B N 1
ATOM 2495 C CA . CYS B 1 119 ? 15.992 -16.922 1.336 1 97.38 119 CYS B CA 1
ATOM 2496 C C . CYS B 1 119 ? 14.867 -17.781 1.909 1 97.38 119 CYS B C 1
ATOM 2498 O O . CYS B 1 119 ? 14.539 -18.828 1.354 1 97.38 119 CYS B O 1
ATOM 2500 N N . GLU B 1 120 ? 14.305 -17.359 3.006 1 96.56 120 GLU B N 1
ATOM 2501 C CA . GLU B 1 120 ? 13.273 -18.125 3.695 1 96.56 120 GLU B CA 1
ATOM 2502 C C . GLU B 1 120 ? 11.906 -17.922 3.041 1 96.56 120 GLU B C 1
ATOM 2504 O O . GLU B 1 120 ? 10.961 -18.656 3.322 1 96.56 120 GLU B O 1
ATOM 2509 N N . TRP B 1 121 ? 11.75 -16.969 2.131 1 97.81 121 TRP B N 1
ATOM 2510 C CA . TRP B 1 121 ? 10.469 -16.656 1.508 1 97.81 121 TRP B CA 1
ATOM 2511 C C . TRP B 1 121 ? 10.492 -16.984 0.019 1 97.81 121 TRP B C 1
ATOM 2513 O O . TRP B 1 121 ? 11.547 -16.922 -0.619 1 97.81 121 TRP B O 1
ATOM 2523 N N . THR B 1 122 ? 9.344 -17.359 -0.492 1 98.62 122 THR B N 1
ATOM 2524 C CA . THR B 1 122 ? 9.219 -17.562 -1.931 1 98.62 122 THR B CA 1
ATOM 2525 C C . THR B 1 122 ? 9.289 -16.219 -2.672 1 98.62 122 THR B C 1
ATOM 2527 O O . THR B 1 122 ? 9.094 -15.164 -2.074 1 98.62 122 THR B O 1
ATOM 2530 N N . ARG B 1 123 ? 9.531 -16.281 -3.979 1 98.75 123 ARG B N 1
ATOM 2531 C CA . ARG B 1 123 ? 9.516 -15.086 -4.82 1 98.75 123 ARG B CA 1
ATOM 2532 C C . ARG B 1 123 ? 8.156 -14.391 -4.762 1 98.75 123 ARG B C 1
ATOM 2534 O O . ARG B 1 123 ? 8.086 -13.164 -4.699 1 98.75 123 ARG B O 1
ATOM 2541 N N . PHE B 1 124 ? 7.141 -15.148 -4.746 1 98.75 124 PHE B N 1
ATOM 2542 C CA . PHE B 1 124 ? 5.789 -14.609 -4.668 1 98.75 124 PHE B CA 1
ATOM 2543 C C . PHE B 1 124 ? 5.586 -13.844 -3.367 1 98.75 124 PHE B C 1
ATOM 2545 O O . PHE B 1 124 ? 5.055 -12.734 -3.371 1 98.75 124 PHE B O 1
ATOM 2552 N N . THR B 1 125 ? 6.004 -14.391 -2.281 1 98.75 125 THR B N 1
ATOM 2553 C CA . THR B 1 125 ? 5.875 -13.742 -0.98 1 98.75 125 THR B CA 1
ATOM 2554 C C . THR B 1 125 ? 6.625 -12.414 -0.961 1 98.75 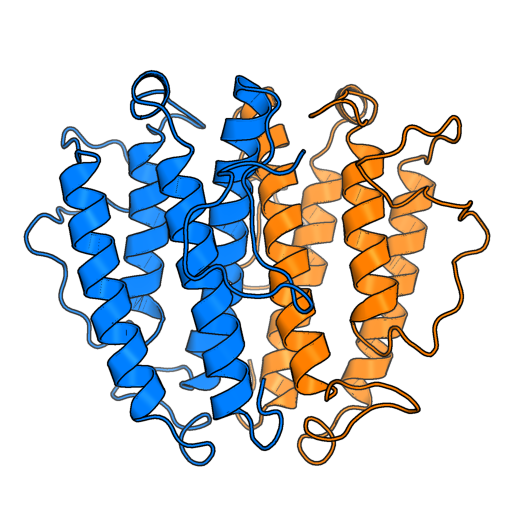125 THR B C 1
ATOM 2556 O O . THR B 1 125 ? 6.09 -11.406 -0.502 1 98.75 125 THR B O 1
ATOM 2559 N N . LEU B 1 126 ? 7.789 -12.422 -1.453 1 98.69 126 LEU B N 1
ATOM 2560 C CA . LEU B 1 126 ? 8.609 -11.211 -1.461 1 98.69 126 LEU B CA 1
ATOM 2561 C C . LEU B 1 126 ? 7.945 -10.117 -2.287 1 98.69 126 LEU B C 1
ATOM 2563 O O . LEU B 1 126 ? 7.844 -8.969 -1.837 1 98.69 126 LEU B O 1
ATOM 2567 N N . ILE B 1 127 ? 7.453 -10.453 -3.449 1 98.81 127 ILE B N 1
ATOM 2568 C CA . ILE B 1 127 ? 6.812 -9.492 -4.344 1 98.81 127 ILE B CA 1
ATOM 2569 C C . ILE B 1 127 ? 5.551 -8.938 -3.686 1 98.81 127 ILE B C 1
ATOM 2571 O O . ILE B 1 127 ? 5.344 -7.723 -3.645 1 98.81 127 ILE B O 1
ATOM 2575 N N . PHE B 1 128 ? 4.773 -9.805 -3.182 1 98.5 128 PHE B N 1
ATOM 2576 C CA . PHE B 1 128 ? 3.518 -9.406 -2.553 1 98.5 128 PHE B CA 1
ATOM 2577 C C . PHE B 1 128 ? 3.775 -8.508 -1.349 1 98.5 128 PHE B C 1
ATOM 2579 O O . PHE B 1 128 ? 3.166 -7.445 -1.221 1 98.5 128 PHE B O 1
ATOM 2586 N N . ALA B 1 129 ? 4.676 -8.883 -0.531 1 98.12 129 ALA B N 1
ATOM 2587 C CA . ALA B 1 129 ? 5.012 -8.109 0.665 1 98.12 129 ALA B CA 1
ATOM 2588 C C . ALA B 1 129 ? 5.578 -6.746 0.296 1 98.12 129 ALA B C 1
ATOM 2590 O O . ALA B 1 129 ? 5.305 -5.75 0.973 1 98.12 129 ALA B O 1
ATOM 2591 N N . GLN B 1 130 ? 6.328 -6.73 -0.7 1 98.25 130 GLN B N 1
ATOM 2592 C CA . GLN B 1 130 ? 6.934 -5.453 -1.061 1 98.25 130 GLN B CA 1
ATOM 2593 C C . GLN B 1 130 ? 5.902 -4.512 -1.68 1 98.25 130 GLN B C 1
ATOM 2595 O O . GLN B 1 130 ? 6 -3.293 -1.534 1 98.25 130 GLN B O 1
ATOM 2600 N N . HIS B 1 131 ? 4.91 -5.047 -2.406 1 98.5 131 HIS B N 1
ATOM 2601 C CA . HIS B 1 131 ? 3.809 -4.191 -2.832 1 98.5 131 HIS B CA 1
ATOM 2602 C C . HIS B 1 131 ? 3.105 -3.561 -1.636 1 98.5 131 HIS B C 1
ATOM 2604 O O . HIS B 1 131 ? 2.773 -2.373 -1.659 1 98.5 131 HIS B O 1
ATOM 2610 N N . ARG B 1 132 ? 2.912 -4.332 -0.583 1 98.25 132 ARG B N 1
ATOM 2611 C CA . ARG B 1 132 ? 2.311 -3.791 0.632 1 98.25 132 ARG B CA 1
ATOM 2612 C C . ARG B 1 132 ? 3.172 -2.68 1.22 1 98.25 132 ARG B C 1
ATOM 2614 O O . ARG B 1 132 ? 2.676 -1.589 1.51 1 98.25 132 ARG B O 1
ATOM 2621 N N . HIS B 1 133 ? 4.438 -2.939 1.345 1 98.38 133 HIS B N 1
ATOM 2622 C CA . HIS B 1 133 ? 5.363 -1.975 1.926 1 98.38 133 HIS B CA 1
ATOM 2623 C C . HIS B 1 133 ? 5.41 -0.692 1.102 1 98.38 133 HIS B C 1
ATOM 2625 O O . HIS B 1 133 ? 5.262 0.405 1.644 1 98.38 133 HIS B O 1
ATOM 2631 N N . LEU B 1 134 ? 5.613 -0.883 -0.193 1 98.44 134 LEU B N 1
ATOM 2632 C CA . LEU B 1 134 ? 5.758 0.244 -1.108 1 98.44 134 LEU B CA 1
ATOM 2633 C C . LEU B 1 134 ? 4.508 1.12 -1.094 1 98.44 134 LEU B C 1
ATOM 2635 O O . LEU B 1 134 ? 4.602 2.342 -0.95 1 98.44 134 LEU B O 1
ATOM 2639 N N . HIS B 1 135 ? 3.379 0.548 -1.205 1 98.56 135 HIS B N 1
ATOM 2640 C CA . HIS B 1 135 ? 2.135 1.309 -1.219 1 98.56 135 HIS B CA 1
ATOM 2641 C C . HIS B 1 135 ? 1.889 1.986 0.125 1 98.56 135 HIS B C 1
ATOM 2643 O O . HIS B 1 135 ? 1.407 3.121 0.174 1 98.56 135 HIS B O 1
ATOM 2649 N N . SER B 1 136 ? 2.23 1.338 1.224 1 98.5 136 SER B N 1
ATOM 2650 C CA . SER B 1 136 ? 2.074 1.957 2.535 1 98.5 136 SER B CA 1
ATOM 2651 C C . SER B 1 136 ? 2.926 3.217 2.656 1 98.5 136 SER B C 1
ATOM 2653 O O . SER B 1 136 ? 2.414 4.285 2.998 1 98.5 136 SER B O 1
ATOM 2655 N N . HIS B 1 137 ? 4.164 3.092 2.363 1 98.56 137 HIS B N 1
ATOM 2656 C CA . HIS B 1 137 ? 5.066 4.227 2.531 1 98.56 137 HIS B CA 1
ATOM 2657 C C . HIS B 1 137 ? 4.809 5.301 1.481 1 98.56 137 HIS B C 1
ATOM 2659 O O . HIS B 1 137 ? 4.953 6.492 1.758 1 98.56 137 HIS B O 1
ATOM 2665 N N . MET B 1 138 ? 4.477 4.879 0.264 1 98.56 138 MET B N 1
ATOM 2666 C CA . MET B 1 138 ? 4.035 5.855 -0.727 1 98.56 138 MET B CA 1
ATOM 2667 C C . MET B 1 138 ? 2.816 6.625 -0.228 1 98.56 138 MET B C 1
ATOM 2669 O O . MET B 1 138 ? 2.75 7.848 -0.362 1 98.56 138 MET B O 1
ATOM 2673 N N . GLY B 1 139 ? 1.866 5.902 0.356 1 98.44 139 GLY B N 1
ATOM 2674 C CA . GLY B 1 139 ? 0.706 6.543 0.956 1 98.44 139 GLY B CA 1
ATOM 2675 C C . GLY B 1 139 ? 1.067 7.547 2.033 1 98.44 139 GLY B C 1
ATOM 2676 O O . GLY B 1 139 ? 0.507 8.648 2.078 1 98.44 139 GLY B O 1
ATOM 2677 N N . ILE B 1 140 ? 1.958 7.211 2.889 1 98.25 140 ILE B N 1
ATOM 2678 C CA . ILE B 1 140 ? 2.404 8.102 3.957 1 98.25 140 ILE B CA 1
ATOM 2679 C C . ILE B 1 140 ? 2.961 9.391 3.357 1 98.25 140 ILE B C 1
ATOM 2681 O O . ILE B 1 140 ? 2.607 10.484 3.797 1 98.25 140 ILE B O 1
ATOM 2685 N N . ILE B 1 141 ? 3.783 9.266 2.379 1 98.06 141 ILE B N 1
ATOM 2686 C CA . ILE B 1 141 ? 4.387 10.422 1.717 1 98.06 141 ILE B CA 1
ATOM 2687 C C . ILE B 1 141 ? 3.293 11.273 1.073 1 98.06 141 ILE B C 1
ATOM 2689 O O . ILE B 1 141 ? 3.314 12.5 1.178 1 98.06 141 ILE B O 1
ATOM 2693 N N . ILE B 1 142 ? 2.328 10.609 0.431 1 98 142 ILE B N 1
ATOM 2694 C CA . ILE B 1 142 ? 1.188 11.328 -0.132 1 98 142 ILE B CA 1
ATOM 2695 C C . ILE B 1 142 ? 0.452 12.078 0.976 1 98 142 ILE B C 1
ATOM 2697 O O . ILE B 1 142 ? 0.042 13.227 0.791 1 98 142 ILE B O 1
ATOM 2701 N N . GLY B 1 143 ? 0.303 11.422 2.131 1 96.69 143 GLY B N 1
ATOM 2702 C CA . GLY B 1 143 ? -0.303 12.086 3.271 1 96.69 143 GLY B CA 1
ATOM 2703 C C . GLY B 1 143 ? 0.411 13.367 3.666 1 96.69 143 GLY B C 1
ATOM 2704 O O . GLY B 1 143 ? -0.231 14.375 3.953 1 96.69 143 GLY B O 1
ATOM 2705 N N . PHE B 1 144 ? 1.724 13.344 3.678 1 96.56 144 PHE B N 1
ATOM 2706 C CA . PHE B 1 144 ? 2.512 14.539 3.975 1 96.56 144 PHE B CA 1
ATOM 2707 C C . PHE B 1 144 ? 2.252 15.633 2.945 1 96.56 144 PHE B C 1
ATOM 2709 O O . PHE B 1 144 ? 2.057 16.797 3.303 1 96.56 144 PHE B O 1
ATOM 2716 N N . ILE B 1 145 ? 2.266 15.234 1.705 1 95.94 145 ILE B N 1
ATOM 2717 C CA . ILE B 1 145 ? 2.051 16.188 0.619 1 95.94 145 ILE B CA 1
ATOM 2718 C C . ILE B 1 145 ? 0.679 16.844 0.766 1 95.94 145 ILE B C 1
ATOM 2720 O O . ILE B 1 145 ? 0.552 18.062 0.667 1 95.94 145 ILE B O 1
ATOM 2724 N N . ILE B 1 146 ? -0.302 16.062 1 1 94.69 146 ILE B N 1
ATOM 2725 C CA . ILE B 1 146 ? -1.663 16.562 1.157 1 94.69 146 ILE B CA 1
ATOM 2726 C C . ILE B 1 146 ? -1.724 17.516 2.342 1 94.69 146 ILE B C 1
ATOM 2728 O O . ILE B 1 146 ? -2.307 18.609 2.24 1 94.69 146 ILE B O 1
ATOM 2732 N N . ALA B 1 147 ? -1.157 17.078 3.416 1 91.38 147 ALA B N 1
ATOM 2733 C CA . ALA B 1 147 ? -1.185 17.906 4.625 1 91.38 147 ALA B CA 1
ATOM 2734 C C . ALA B 1 147 ? -0.567 19.266 4.375 1 91.38 147 ALA B C 1
ATOM 2736 O O . ALA B 1 147 ? -1.012 20.266 4.941 1 91.38 147 ALA B O 1
ATOM 2737 N N . GLU B 1 148 ? 0.381 19.328 3.486 1 91.19 148 GLU B N 1
ATOM 2738 C CA . GLU B 1 148 ? 1.116 20.562 3.248 1 91.19 1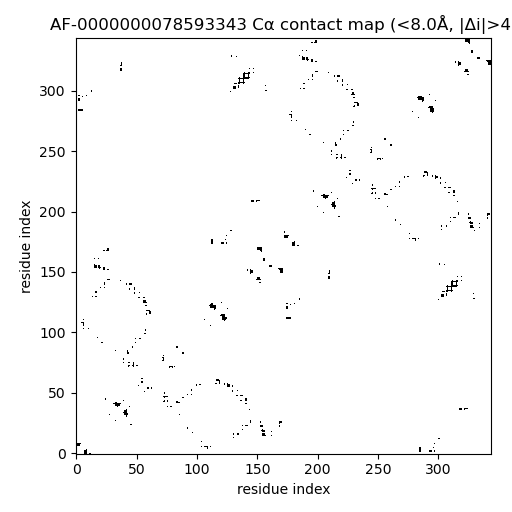48 GLU B CA 1
ATOM 2739 C C . GLU B 1 148 ? 0.471 21.391 2.135 1 91.19 148 GLU B C 1
ATOM 2741 O O . GLU B 1 148 ? 0.448 22.625 2.197 1 91.19 148 GLU B O 1
ATOM 2746 N N . THR B 1 149 ? -0.039 20.75 1.134 1 91.94 149 THR B N 1
ATOM 2747 C CA . THR B 1 149 ? -0.358 21.469 -0.094 1 91.94 149 THR B CA 1
ATOM 2748 C C . THR B 1 149 ? -1.86 21.438 -0.364 1 91.94 149 THR B C 1
ATOM 2750 O O . THR B 1 149 ? -2.367 22.219 -1.169 1 91.94 149 THR B O 1
ATOM 2753 N N . GLY B 1 150 ? -2.516 20.422 0.211 1 91.69 150 GLY B N 1
ATOM 2754 C CA . GLY B 1 150 ? -3.922 20.219 -0.101 1 91.69 150 GLY B CA 1
ATOM 2755 C C . GLY B 1 150 ? -4.141 19.5 -1.422 1 91.69 150 GLY B C 1
ATOM 2756 O O . GLY B 1 150 ? -5.273 19.375 -1.885 1 91.69 150 GLY B O 1
ATOM 2757 N N . LEU B 1 151 ? -3.016 18.984 -2.041 1 92.81 151 LEU B N 1
ATOM 2758 C CA . LEU B 1 151 ? -3.115 18.359 -3.352 1 92.81 151 LEU B CA 1
ATOM 2759 C C . LEU B 1 151 ? -2.879 16.844 -3.252 1 92.81 151 LEU B C 1
ATOM 2761 O O . LEU B 1 151 ? -2.033 16.406 -2.473 1 92.81 151 LEU B O 1
ATOM 2765 N N . TRP B 1 152 ? -3.6 16.125 -4.082 1 94.12 152 TRP B N 1
ATOM 2766 C CA . TRP B 1 152 ? -3.484 14.664 -4.133 1 94.12 152 TRP B CA 1
ATOM 2767 C C . TRP B 1 152 ? -2.598 14.234 -5.297 1 94.12 152 TRP B C 1
ATOM 2769 O O . TRP B 1 152 ? -2.953 14.422 -6.461 1 94.12 152 TRP B O 1
ATOM 2779 N N . SER B 1 153 ? -1.486 13.578 -4.973 1 95.31 153 SER B N 1
ATOM 2780 C CA . SER B 1 153 ? -0.632 13.047 -6.031 1 95.31 153 SER B CA 1
ATOM 2781 C C . SER B 1 153 ? -1.364 12 -6.855 1 95.31 153 SER B C 1
ATOM 2783 O O . SER B 1 153 ? -2.039 11.125 -6.305 1 95.31 153 SER B O 1
ATOM 2785 N N . ARG B 1 154 ? -1.211 12.102 -8.125 1 94.5 154 ARG B N 1
ATOM 2786 C CA . ARG B 1 154 ? -1.827 11.102 -8.992 1 94.5 154 ARG B CA 1
ATOM 2787 C C . ARG B 1 154 ? -1.168 9.742 -8.82 1 94.5 154 ARG B C 1
ATOM 2789 O O . ARG B 1 154 ? 0.06 9.641 -8.766 1 94.5 154 ARG B O 1
ATOM 2796 N N . VAL B 1 155 ? -1.948 8.711 -8.633 1 95.19 155 VAL B N 1
ATOM 2797 C CA . VAL B 1 155 ? -1.526 7.312 -8.602 1 95.19 155 VAL B CA 1
ATOM 2798 C C . VAL B 1 155 ? -2.43 6.48 -9.508 1 95.19 155 VAL B C 1
ATOM 2800 O O . VAL B 1 155 ? -3.5 6.938 -9.914 1 95.19 155 VAL B O 1
ATOM 2803 N N . LEU B 1 156 ? -1.983 5.289 -9.875 1 94.88 156 LEU B N 1
ATOM 2804 C CA . LEU B 1 156 ? -2.695 4.512 -10.883 1 94.88 156 LEU B CA 1
ATOM 2805 C C . LEU B 1 156 ? -3.426 3.334 -10.25 1 94.88 156 LEU B C 1
ATOM 2807 O O . LEU B 1 156 ? -2.795 2.451 -9.664 1 94.88 156 LEU B O 1
ATOM 2811 N N . GLY B 1 157 ? -4.73 3.361 -10.367 1 93.81 157 GLY B N 1
ATOM 2812 C CA . GLY B 1 157 ? -5.547 2.223 -9.977 1 93.81 157 GLY B CA 1
ATOM 2813 C C . GLY B 1 157 ? -5.668 1.177 -11.07 1 93.81 157 GLY B C 1
ATOM 2814 O O . GLY B 1 157 ? -5.004 1.269 -12.102 1 93.81 157 GLY B O 1
ATOM 2815 N N . LEU B 1 158 ? -6.484 0.233 -10.773 1 92.12 158 LEU B N 1
ATOM 2816 C CA . LEU B 1 158 ? -6.637 -0.933 -11.641 1 92.12 158 LEU B CA 1
ATOM 2817 C C . LEU B 1 158 ? -7.191 -0.531 -13 1 92.12 158 LEU B C 1
ATOM 2819 O O . LEU B 1 158 ? -6.801 -1.099 -14.023 1 92.12 158 LEU B O 1
ATOM 2823 N N . GLU B 1 159 ? -8.016 0.474 -13.023 1 92.19 159 GLU B N 1
ATOM 2824 C CA . GLU B 1 159 ? -8.719 0.805 -14.258 1 92.19 159 GLU B CA 1
ATOM 2825 C C . GLU B 1 159 ? -8.031 1.953 -14.992 1 92.19 159 GLU B C 1
ATOM 2827 O O . GLU B 1 159 ? -8.445 2.332 -16.094 1 92.19 159 GLU B O 1
ATOM 2832 N N . ASP B 1 160 ? -6.996 2.482 -14.438 1 92.5 160 ASP B N 1
ATOM 2833 C CA . ASP B 1 160 ? -6.312 3.625 -15.031 1 92.5 160 ASP B CA 1
ATOM 2834 C C . ASP B 1 160 ? -5.387 3.182 -16.156 1 92.5 160 ASP B C 1
ATOM 2836 O O . ASP B 1 160 ? -4.723 2.148 -16.062 1 92.5 160 ASP B O 1
ATOM 2840 N N . GLU B 1 161 ? -5.355 4.023 -17.156 1 91.56 161 GLU B N 1
ATOM 2841 C CA . GLU B 1 161 ? -4.301 3.852 -18.141 1 91.56 161 GLU B CA 1
ATOM 2842 C C . GLU B 1 161 ? -2.977 4.426 -17.641 1 91.56 161 GLU B C 1
ATOM 2844 O O . GLU B 1 161 ? -2.959 5.426 -16.922 1 91.56 161 GLU B O 1
ATOM 2849 N N . ILE B 1 162 ? -1.888 3.818 -17.984 1 90.31 162 ILE B N 1
ATOM 2850 C CA . ILE B 1 162 ? -0.574 4.363 -17.656 1 90.31 162 ILE B CA 1
ATOM 2851 C C . ILE B 1 162 ? -0.239 5.504 -18.625 1 90.31 162 ILE B C 1
ATOM 2853 O O . ILE B 1 162 ? -0.146 5.297 -19.828 1 90.31 162 ILE B O 1
ATOM 2857 N N . PRO B 1 163 ? 0.015 6.598 -18.094 1 89.19 163 PRO B N 1
ATOM 2858 C CA . PRO B 1 163 ? 0.261 7.746 -18.969 1 89.19 163 PRO B CA 1
ATOM 2859 C C . PRO B 1 163 ? 1.525 7.59 -19.812 1 89.19 163 PRO B C 1
ATOM 2861 O O . PRO B 1 163 ? 2.527 7.051 -19.328 1 89.19 163 PRO B O 1
ATOM 2864 N N . THR B 1 164 ? 1.621 7.914 -21.125 1 85.81 164 THR B N 1
ATOM 2865 C CA . THR B 1 164 ? 2.773 7.867 -22.016 1 85.81 164 THR B CA 1
ATOM 2866 C C . THR B 1 164 ? 3.209 9.273 -22.422 1 85.81 164 THR B C 1
ATOM 2868 O O . THR B 1 164 ? 4.316 9.469 -22.922 1 85.81 164 THR B O 1
ATOM 2871 N N . GLY B 1 165 ? 2.619 10.367 -22.031 1 82.5 165 GLY B N 1
ATOM 2872 C CA . GLY B 1 165 ? 2.91 11.758 -22.359 1 82.5 165 GLY B CA 1
ATOM 2873 C C . GLY B 1 165 ? 2.744 12.695 -21.188 1 82.5 165 GLY B C 1
ATOM 2874 O O . GLY B 1 165 ? 3.025 12.32 -20.031 1 82.5 165 GLY B O 1
ATOM 2875 N N . GLU B 1 166 ? 2.596 13.922 -21.578 1 84.25 166 GLU B N 1
ATOM 2876 C CA . GLU B 1 166 ? 2.361 14.914 -20.531 1 84.25 166 GLU B CA 1
ATOM 2877 C C . GLU B 1 166 ? 1.127 14.562 -19.703 1 84.25 166 GLU B C 1
ATOM 2879 O O . GLU B 1 166 ? 0.129 14.078 -20.25 1 84.25 166 GLU B O 1
ATOM 2884 N N . TYR B 1 167 ? 1.362 14.719 -18.406 1 80.31 167 TYR B N 1
ATOM 2885 C CA . TYR B 1 167 ? 0.228 14.484 -17.516 1 80.31 167 TYR B CA 1
ATOM 2886 C C . TYR B 1 167 ? 0.283 15.406 -16.297 1 80.31 167 TYR B C 1
ATOM 2888 O O . TYR B 1 167 ? 1.319 16.016 -16.016 1 80.31 167 TYR B O 1
ATOM 2896 N N . ASN B 1 168 ? -0.895 15.5 -15.656 1 81.56 168 ASN B N 1
ATOM 2897 C CA . ASN B 1 168 ? -0.953 16.266 -14.422 1 81.56 168 ASN B CA 1
ATOM 2898 C C . ASN B 1 168 ? -0.415 15.461 -13.242 1 81.56 168 ASN B C 1
ATOM 2900 O O . ASN B 1 168 ? -0.793 14.305 -13.047 1 81.56 168 ASN B O 1
ATOM 2904 N N . LEU B 1 169 ? 0.395 16.109 -12.391 1 87.06 169 LEU B N 1
ATOM 2905 C CA . LEU B 1 169 ? 1.015 15.453 -11.242 1 87.06 169 LEU B CA 1
ATOM 2906 C C . LEU B 1 169 ? -0.027 15.117 -10.18 1 87.06 169 LEU B C 1
ATOM 2908 O O . LEU B 1 169 ? 0.158 14.18 -9.398 1 87.06 169 LEU B O 1
ATOM 2912 N N . TYR B 1 170 ? -1.1 15.891 -10.211 1 87.25 170 TYR B N 1
ATOM 2913 C CA . TYR B 1 170 ? -2.1 15.781 -9.156 1 87.25 170 TYR B CA 1
ATOM 2914 C C . TYR B 1 170 ? -3.467 15.438 -9.734 1 87.25 170 TYR B C 1
ATOM 2916 O O . TYR B 1 170 ? -3.73 15.68 -10.914 1 87.25 170 TYR B O 1
ATOM 2924 N N . PHE B 1 171 ? -4.289 14.758 -8.805 1 81.19 171 PHE B N 1
ATOM 2925 C CA . PHE B 1 171 ? -5.695 14.625 -9.164 1 81.19 171 PHE B CA 1
ATOM 2926 C C . PHE B 1 171 ? -6.402 15.969 -9.078 1 81.19 171 PHE B C 1
ATOM 2928 O O . PHE B 1 171 ? -6.012 16.828 -8.289 1 81.19 171 PHE B O 1
ATOM 2935 N N . TYR B 1 172 ? -7.426 16.281 -9.945 1 69.88 172 TYR B N 1
ATOM 2936 C CA . TYR B 1 172 ? -8.219 17.5 -9.93 1 69.88 172 TYR B CA 1
ATOM 2937 C C . TYR B 1 172 ? -9.445 17.344 -9.039 1 69.88 172 TYR B C 1
ATOM 2939 O O . TYR B 1 172 ? -9.992 16.25 -8.914 1 69.88 172 TYR B O 1
#

Foldseek 3Di:
DDPPADLVVLLVLVVQLLLQLLLLLVLDDPVQQQPDDPRGGLVLLNVLLLVLLQQQLAHVVDHDDPPVDDPCSSPPVDDDPDDDDSVRSSVSSVVSVVVVNVVSVVDDRVQQQPCPDPGPGGSVVSNVVSSVSNVVSSVVSQVVSCVPPVWGADGDDPPDDDDPDDDDRTDD/DDPPADLVVLLVLVVQLLLQLLLLLVLDDPVQQQPDDPRGGLVLLNVLLLVLLQQQLAHVVDHDDDPVDDPCSSPPVDDDPDDDDSVRSSVSSVVSVVVVNVVSVVDDRVQQQPCPDPGPGGSVVSSVVSSVSNVVSSVVSQVVSCVVPVWGADGDDPPDDDDPDDDDRTDD

Secondary structure (DSSP, 8-state):
---SSHHHHHHHHHHHHHHHHHHHHHT--HHHHT-EETTEEHHHHHHHHHHHHHHHSS-TTS----TT--TTTT-TTS--S----HHHHHHHHHHHHHHHHHHHHH--HHHHTSPPTT-SS-HHHHHHHHHHHHHHHHHHHHHHHHHHHS-PBP---TTPPPP-S---SB--/---SSHHHHHHHHHHHHHHHHHHHHHT--HHHHT-EETTEEHHHHHHHHHHHHHHHSS-TTS----TT--TTTT-TTS--S----HHHHHHHHHHHHHHHHHHHHH--HHHHTSPPTT-SS-HHHHHHHHHHHHHHHHHHHHHHHHHHHS-PBP---TTPPPP-S---SB--

Nearest PDB structures (foldseek):
  2p1a-assembly1_B  TM=6.897E-01  e=8.713E-02  Bacillus cereus ATCC 10987
  2ou6-assembly1_A-2  TM=7.065E-01  e=3.156E-01  Deinococcus radiodurans
  5cof-assembly1_A  TM=5.881E-01  e=1.268E-01  Escherichia coli UTI89
  3dka-assembly1_B  TM=7.010E-01  e=8.885E-03  Bacillus subtilis
  2p1a-assembly1_B  TM=6.901E-01  e=4.227E-02  Bacillus cereus ATCC 10987

Solvent-accessible surface area (backbone atoms only — not comparable to full-atom values): 19594 Å² total; per-residue (Å²): 130,60,69,84,47,66,48,48,42,51,48,51,56,48,51,36,50,55,53,22,52,52,39,45,58,68,66,57,50,78,80,48,42,72,37,68,57,65,87,32,33,41,44,46,56,51,44,27,44,51,49,48,50,60,34,39,40,73,38,64,68,68,64,79,79,61,89,84,64,53,91,56,61,57,38,82,86,47,88,70,89,80,80,76,51,70,68,57,52,51,52,51,46,54,53,43,52,52,53,51,50,54,51,55,71,68,56,48,66,89,50,32,68,37,55,46,81,90,39,96,48,28,39,47,54,30,42,54,49,38,46,40,49,44,26,22,50,50,14,22,52,45,16,47,44,24,74,73,68,54,47,46,62,38,64,60,57,91,86,52,79,80,83,91,65,93,74,72,61,47,60,132,131,60,68,84,45,65,48,49,42,51,48,52,56,48,52,36,50,56,52,22,52,53,39,45,59,68,64,57,49,80,81,48,42,71,37,66,56,68,85,32,34,42,46,46,56,51,46,26,44,52,50,47,50,58,34,40,39,73,38,64,69,67,64,78,79,60,90,86,66,54,93,56,60,58,38,81,86,47,89,69,89,77,80,76,51,69,67,56,51,50,52,51,47,52,54,45,51,51,52,50,52,54,50,56,73,68,55,48,66,88,50,31,69,37,55,46,80,89,38,97,49,28,39,45,53,29,41,54,50,39,48,40,51,44,26,22,50,49,13,23,52,44,17,47,45,25,75,72,68,54,48,47,60,37,65,59,57,90,86,50,82,82,83,89,65,92,75,73,60,47,59,131

Organism: NCBI:txid1408889

pLDDT: mean 95.87, std 4.37, range [69.81, 98.81]